Protein AF-A0A858PYX4-F1 (afdb_monomer_lite)

Foldseek 3Di:
DDDDDDDDDDDDDDDDDDDDDDDDDDDDDDDDDDDDDPPPPPPPPPPVVVVVVVVVCCCVVVVVCLVCLLVVLLLVLLVLLLVLLVLLVCVLVPVDDPVVLLVSLLVSLVVLLVSLVSLLVSLVVQLVVLVVCVVVVVDDPVLSVLSNLLSVLSNVLSVLSNLLSVLLNCLSVVPPPDDDPVSLVSNLVSLQSSLVSVLVSLVSVLVSLVVLVVVLVVQLVVQVVCVVVVNDPPVVSVVSVVVSVVPVCPPVLSCLVSVLSVLSSVLSVLSSVLSNVVSVVCSSNCNCSSVDPPSVSSVVSNVSSVVSVVSVVVSVVVVVVVVVPPDPPDDDDDDDDDDDDDDDDDDDDDDDDDDDDDPDDDDDDDDDDDDD

Organism: NCBI:txid949

Radius of gyration: 32.34 Å; chains: 1; bounding box: 91×88×88 Å

Secondary structure (DSSP, 8-state):
---------------------------PPPP----------------HHHHHHHHHHHHHHHHHHHTTHHHHHHHHHHHHHHHHHHHHHHHHHS---HHHHHHHHHHHHHHHHHHHHHHHHHHHHHHHHHHHHHHTT-S-HHHHHHHHHHHHHHHHHHHHHHHHHHHHHHHHHTTTSPPPHHHHHHHHHHHHHHHHHHHHHHHHHHHHHHHHHHHHHHHHHHHHHHHHTTSS-HHHHHHHHHHHTSS---HHHHHHHHHHHHHHHHHHHHHHHHHHHHHHHHTT-GGGGGG---HHHHHHHHHHHHHHHHHHHHHHHHHHHHHTTS----------------------------------------------

Sequence (372 aa):
MTQFIISLTNEDRAMPRTSDCDEGRKLTVNAAEDKSEEVRTEHVTIDPMFLKKAKEKEESGCAGWRENVFLYTSYAIVIVEMAAALFTLSVIHFKISQSTIHKATLAYYALYCVLVSILIVDSFTQLKDYAKERAKNEISVKEHKIKKIKEISTIVSGFLWIALSVSSIVMEIGGGATPPFSLLMSSLLLSIAAPALGAFSAVTRAYEVVYSSRQGIKRITEAEDKVRNGLLSEEELETIKSNNNKKPRTGRVLYLRSSLFLVIAAFEFAHCMCHFVEAYYLLGKTHHLFYITDQVLLGTQAALALLFLVLQFLEKYFEKENVTVTPEISPAETPELQSTAETGGRCDSLACPQLEEVIKAAPLIAGQRIVA

Structure (mmCIF, N/CA/C/O backbone):
data_AF-A0A858PYX4-F1
#
_entry.id   AF-A0A858PYX4-F1
#
loop_
_atom_site.group_PDB
_atom_site.id
_atom_site.type_symbol
_atom_site.label_atom_id
_atom_site.label_alt_id
_atom_site.label_comp_id
_atom_site.label_asym_id
_atom_site.label_entity_id
_atom_site.label_seq_id
_atom_site.pdbx_PDB_ins_code
_atom_site.Cartn_x
_atom_site.Cartn_y
_atom_site.Cartn_z
_atom_site.occupancy
_atom_site.B_iso_or_equiv
_atom_site.auth_seq_id
_atom_site.auth_comp_id
_atom_site.auth_asym_id
_atom_site.auth_atom_id
_atom_site.pdbx_PDB_model_num
ATOM 1 N N . MET A 1 1 ? -7.016 33.656 -38.867 1.00 29.17 1 MET A N 1
ATOM 2 C CA . MET A 1 1 ? -8.091 32.741 -38.436 1.00 29.17 1 MET A CA 1
ATOM 3 C C . MET A 1 1 ? -7.890 32.471 -36.954 1.00 29.17 1 MET A C 1
ATOM 5 O O . MET A 1 1 ? -6.920 31.829 -36.595 1.00 29.17 1 MET A O 1
ATOM 9 N N . THR A 1 2 ? -8.734 33.125 -36.154 1.00 26.55 2 THR A N 1
ATOM 10 C CA . THR A 1 2 ? -9.170 32.851 -34.770 1.00 26.55 2 THR A CA 1
ATOM 11 C C . THR A 1 2 ? -8.183 32.258 -33.750 1.00 26.55 2 THR A C 1
ATOM 13 O O . THR A 1 2 ? -7.902 31.070 -33.813 1.00 26.55 2 THR A O 1
ATOM 16 N N . GLN A 1 3 ? -7.794 33.061 -32.743 1.00 24.16 3 GLN A N 1
ATOM 17 C CA . GLN A 1 3 ? -7.904 32.777 -31.288 1.00 24.16 3 GLN A CA 1
ATOM 18 C C . GLN A 1 3 ? -7.230 33.912 -30.484 1.00 24.16 3 GLN A C 1
ATOM 20 O O . GLN A 1 3 ? -6.048 34.183 -30.641 1.00 24.16 3 GLN A O 1
ATOM 25 N N . PHE A 1 4 ? -8.036 34.811 -29.912 1.00 23.38 4 PHE A N 1
ATOM 26 C CA . PHE A 1 4 ? -8.419 34.895 -28.489 1.00 23.38 4 PHE A CA 1
ATOM 27 C C . PHE A 1 4 ? -7.274 35.280 -27.537 1.00 23.38 4 PHE A C 1
ATOM 29 O O . PHE A 1 4 ? -6.506 34.454 -27.060 1.00 23.38 4 PHE A O 1
ATOM 36 N N . ILE A 1 5 ? -7.238 36.585 -27.255 1.00 25.17 5 ILE A N 1
ATOM 37 C CA . ILE A 1 5 ? -6.523 37.243 -26.161 1.00 25.17 5 ILE A CA 1
ATOM 38 C C . ILE A 1 5 ? -7.369 37.066 -24.895 1.00 25.17 5 ILE A C 1
ATOM 40 O O . ILE A 1 5 ? -8.544 37.433 -24.903 1.00 25.17 5 ILE A O 1
ATOM 44 N N . ILE A 1 6 ? -6.786 36.553 -23.809 1.00 26.66 6 ILE A N 1
ATOM 45 C CA . ILE A 1 6 ? -7.370 36.657 -22.465 1.00 26.66 6 ILE A CA 1
ATOM 46 C C . ILE A 1 6 ? -6.385 37.414 -21.579 1.00 26.66 6 ILE A C 1
ATOM 48 O O . ILE A 1 6 ? -5.254 36.990 -21.354 1.00 26.66 6 ILE A O 1
ATOM 52 N N . SER A 1 7 ? -6.860 38.575 -21.137 1.00 24.30 7 SER A N 1
ATOM 53 C CA . SER A 1 7 ? -6.238 39.488 -20.190 1.00 24.30 7 SER A CA 1
ATOM 54 C C . SER A 1 7 ? -6.408 38.942 -18.770 1.00 24.30 7 SER A C 1
ATOM 56 O O . SER A 1 7 ? -7.508 38.534 -18.400 1.00 24.30 7 SER A O 1
ATOM 58 N N . LEU A 1 8 ? -5.337 38.935 -17.976 1.00 25.36 8 LEU A N 1
ATOM 59 C CA . LEU A 1 8 ? -5.385 38.649 -16.542 1.00 25.36 8 LEU A CA 1
ATOM 60 C C . LEU A 1 8 ? -5.499 39.978 -15.792 1.00 25.36 8 LEU A C 1
ATOM 62 O O . LEU A 1 8 ? -4.535 40.738 -15.729 1.00 25.36 8 LEU A O 1
ATOM 66 N N . THR A 1 9 ? -6.667 40.252 -15.213 1.00 28.45 9 THR A N 1
ATOM 67 C CA . THR A 1 9 ? -6.830 41.299 -14.199 1.00 28.45 9 THR A CA 1
ATOM 68 C C . THR A 1 9 ? -6.916 40.668 -12.820 1.00 28.45 9 THR A C 1
ATOM 70 O O . THR A 1 9 ? -7.728 39.782 -12.564 1.00 28.45 9 THR A O 1
ATOM 73 N N . ASN A 1 10 ? -6.030 41.154 -11.962 1.00 29.12 10 ASN A N 1
ATOM 74 C CA . ASN A 1 10 ? -5.907 40.874 -10.545 1.00 29.12 10 ASN A CA 1
ATOM 75 C C . ASN A 1 10 ? -6.881 41.799 -9.798 1.00 29.12 10 ASN A C 1
ATOM 77 O O . ASN A 1 10 ? -6.744 43.013 -9.931 1.00 29.12 10 ASN A O 1
ATOM 81 N N . GLU A 1 11 ? -7.821 41.269 -9.017 1.00 29.69 11 GLU A N 1
ATOM 82 C CA . GLU A 1 11 ? -8.490 42.041 -7.964 1.00 29.69 11 GLU A CA 1
ATOM 83 C C . GLU A 1 11 ? -8.734 41.160 -6.735 1.00 29.69 11 GLU A C 1
ATOM 85 O O . GLU A 1 11 ? -9.571 40.258 -6.718 1.00 29.69 11 GLU A O 1
ATOM 90 N N . ASP A 1 12 ? -7.966 41.468 -5.693 1.00 29.75 12 ASP A N 1
ATOM 91 C CA . ASP A 1 12 ? -8.292 41.213 -4.299 1.00 29.75 12 ASP A CA 1
ATOM 92 C C . ASP A 1 12 ? -9.647 41.838 -3.939 1.00 29.75 12 ASP A C 1
ATOM 94 O O . ASP A 1 12 ? -9.868 43.013 -4.238 1.00 29.75 12 ASP A O 1
ATOM 98 N N . ARG A 1 13 ? -10.486 41.120 -3.175 1.00 31.17 13 ARG A N 1
ATOM 99 C CA . ARG A 1 13 ? -11.138 41.652 -1.957 1.00 31.17 13 ARG A CA 1
ATOM 100 C C . ARG A 1 13 ? -12.041 40.639 -1.242 1.00 31.17 13 ARG A C 1
ATOM 102 O O . ARG A 1 13 ? -12.989 40.112 -1.802 1.00 31.17 13 ARG A O 1
ATOM 109 N N . ALA A 1 14 ? -11.754 40.534 0.056 1.00 29.39 14 ALA A N 1
ATOM 110 C CA . ALA A 1 14 ? -12.675 40.573 1.196 1.00 29.39 14 ALA A CA 1
ATOM 111 C C . ALA A 1 14 ? -13.784 39.507 1.354 1.00 29.39 14 ALA A C 1
ATOM 113 O O . ALA A 1 14 ? -14.730 39.405 0.580 1.00 29.39 14 ALA A O 1
ATOM 114 N N . MET A 1 15 ? -13.717 38.824 2.506 1.00 33.53 15 MET A N 1
ATOM 115 C CA . MET A 1 15 ? -14.849 38.158 3.164 1.00 33.53 15 MET A CA 1
ATOM 116 C C . MET A 1 15 ? -16.028 39.116 3.400 1.00 33.53 15 MET A C 1
ATOM 118 O O . MET A 1 15 ? -15.823 40.315 3.609 1.00 33.53 15 MET A O 1
ATOM 122 N N . PRO A 1 16 ? -17.217 38.540 3.639 1.00 35.59 16 PRO A N 1
ATOM 123 C CA . PRO A 1 16 ? -17.869 38.816 4.917 1.00 35.59 16 PRO A CA 1
ATOM 124 C C . PRO A 1 16 ? -18.365 37.562 5.658 1.00 35.59 16 PRO A C 1
ATOM 126 O O . PRO A 1 16 ? -18.767 36.561 5.071 1.00 35.59 16 PRO A O 1
ATOM 129 N N . ARG A 1 17 ? -18.336 37.670 6.992 1.00 33.16 17 ARG A N 1
ATOM 130 C CA . ARG A 1 17 ? -19.129 36.883 7.948 1.00 33.16 17 ARG A CA 1
ATOM 131 C C . ARG A 1 17 ? -20.595 37.321 7.928 1.00 33.16 17 ARG A C 1
ATOM 133 O O . ARG A 1 17 ? -20.839 38.502 7.712 1.00 33.16 17 ARG A O 1
ATOM 140 N N . THR A 1 18 ? -21.441 36.383 8.370 1.00 31.22 18 THR A N 1
ATOM 141 C CA . THR A 1 18 ? -22.797 36.428 8.985 1.00 31.22 18 THR A CA 1
ATOM 142 C C . THR A 1 18 ? -23.655 35.378 8.258 1.00 31.22 18 THR A C 1
ATOM 144 O O . THR A 1 18 ? -23.364 35.051 7.117 1.00 31.22 18 THR A O 1
ATOM 147 N N . SER A 1 19 ? -24.668 34.716 8.803 1.00 31.78 19 SER A N 1
ATOM 148 C CA . SER A 1 19 ? -25.446 34.776 10.042 1.00 31.78 19 SER A CA 1
ATOM 149 C C . SER A 1 19 ? -26.341 33.523 10.020 1.00 31.78 19 SER A C 1
ATOM 151 O O . SER A 1 19 ? -26.565 32.955 8.951 1.00 31.78 19 SER A O 1
ATOM 153 N N . ASP A 1 20 ? -26.849 33.133 11.184 1.00 33.06 20 ASP A N 1
ATOM 154 C CA . ASP A 1 20 ? -27.928 32.167 11.415 1.00 33.06 20 ASP A CA 1
ATOM 155 C C . ASP A 1 20 ? -29.067 32.182 10.384 1.00 33.06 20 ASP A C 1
ATOM 157 O O . ASP A 1 20 ? -29.424 33.247 9.881 1.00 33.06 20 ASP A O 1
ATOM 161 N N . CYS A 1 21 ? -29.688 31.012 10.180 1.00 33.53 21 CYS A N 1
ATOM 162 C CA . CYS A 1 21 ? -31.148 30.858 10.154 1.00 33.53 21 CYS A CA 1
ATOM 163 C C . CYS A 1 21 ? -31.539 29.378 10.308 1.00 33.53 21 CYS A C 1
ATOM 165 O O . CYS A 1 21 ? -31.347 28.552 9.414 1.00 33.53 21 CYS A O 1
ATOM 167 N N . ASP A 1 22 ? -32.087 29.098 11.486 1.00 36.97 22 ASP A N 1
ATOM 168 C CA . ASP A 1 22 ? -32.998 28.007 11.815 1.00 36.97 22 ASP A CA 1
ATOM 169 C C . ASP A 1 22 ? -34.379 28.235 11.145 1.00 36.97 22 ASP A C 1
ATOM 171 O O . ASP A 1 22 ? -34.627 29.277 10.540 1.00 36.97 22 ASP A O 1
ATOM 175 N N . GLU A 1 23 ? -35.269 27.267 11.345 1.00 36.31 23 GLU A N 1
ATOM 176 C CA . GLU A 1 23 ? -36.728 27.254 11.165 1.00 36.31 23 GLU A CA 1
ATOM 177 C C . GLU A 1 23 ? -37.321 26.428 10.016 1.00 36.31 23 GLU A C 1
ATOM 179 O O . GLU A 1 23 ? -37.249 26.711 8.816 1.00 36.31 23 GLU A O 1
ATOM 184 N N . GLY A 1 24 ? -38.012 25.380 10.474 1.00 36.34 24 GLY A N 1
ATOM 185 C CA . GLY A 1 24 ? -38.827 24.473 9.699 1.00 36.34 24 GLY A CA 1
ATOM 186 C C . GLY A 1 24 ? -40.035 25.138 9.052 1.00 36.34 24 GLY A C 1
ATOM 187 O O . GLY A 1 24 ? -40.687 26.033 9.587 1.00 36.34 24 GLY A O 1
ATOM 188 N N . ARG A 1 25 ? -40.385 24.610 7.883 1.00 31.69 25 ARG A N 1
ATOM 189 C CA . ARG A 1 25 ? -41.577 25.007 7.148 1.00 31.69 25 ARG A CA 1
ATOM 190 C C . ARG A 1 25 ? -42.667 23.955 7.351 1.00 31.69 25 ARG A C 1
ATOM 192 O O . ARG A 1 25 ? -42.643 22.891 6.739 1.00 31.69 25 ARG A O 1
ATOM 199 N N . LYS A 1 26 ? -43.629 24.284 8.219 1.00 35.09 26 LYS A N 1
ATOM 200 C CA . LYS A 1 26 ? -44.982 23.709 8.227 1.00 35.09 26 LYS A CA 1
ATOM 201 C C . LYS A 1 26 ? -45.634 23.986 6.868 1.00 35.09 26 LYS A C 1
ATOM 203 O O . LYS A 1 26 ? -45.751 25.141 6.469 1.00 35.09 26 LYS A O 1
ATOM 208 N N . LEU A 1 27 ? -46.072 22.938 6.179 1.00 34.50 27 LEU A N 1
ATOM 209 C CA . LEU A 1 27 ? -46.961 23.036 5.023 1.00 34.50 27 LEU A CA 1
ATOM 210 C C . LEU A 1 27 ? -48.408 23.113 5.523 1.00 34.50 27 LEU A C 1
ATOM 212 O O . LEU A 1 27 ? -48.960 22.127 6.005 1.00 34.50 27 LEU A O 1
ATOM 216 N N . THR A 1 28 ? -49.011 24.295 5.427 1.00 32.91 28 THR A N 1
ATOM 217 C CA . THR A 1 28 ? -50.464 24.486 5.502 1.00 32.91 28 THR A CA 1
ATOM 218 C C . THR A 1 28 ? -51.066 24.247 4.120 1.00 32.91 28 THR A C 1
ATOM 220 O O . THR A 1 28 ? -50.736 24.952 3.166 1.00 32.91 28 THR A O 1
ATOM 223 N N . VAL A 1 29 ? -51.935 23.243 4.024 1.00 34.97 29 VAL A N 1
ATOM 224 C CA . VAL A 1 29 ? -52.756 22.939 2.847 1.00 34.97 29 VAL A CA 1
ATOM 225 C C . VAL A 1 29 ? -53.959 23.880 2.858 1.00 34.97 29 VAL A C 1
ATOM 227 O O . VAL A 1 29 ? -54.753 23.837 3.794 1.00 34.97 29 VAL A O 1
ATOM 230 N N . ASN A 1 30 ? -54.092 24.719 1.831 1.00 41.06 30 ASN A N 1
ATOM 231 C CA . ASN A 1 30 ? -55.330 25.447 1.563 1.00 41.06 30 ASN A CA 1
ATOM 232 C C . ASN A 1 30 ? -56.164 24.654 0.558 1.00 41.06 30 ASN A C 1
ATOM 234 O O . ASN A 1 30 ? -55.675 24.273 -0.505 1.00 41.06 30 ASN A O 1
ATOM 238 N N . ALA A 1 31 ? -57.418 24.417 0.933 1.00 42.41 31 ALA A N 1
ATOM 239 C CA . ALA A 1 31 ? -58.442 23.803 0.111 1.00 42.41 31 ALA A CA 1
ATOM 240 C C . ALA A 1 31 ? -58.875 24.754 -1.015 1.00 42.41 31 ALA A C 1
ATOM 242 O O . ALA A 1 31 ? -59.179 25.921 -0.768 1.00 42.41 31 ALA A O 1
ATOM 243 N N . ALA A 1 32 ? -58.938 24.227 -2.233 1.00 43.16 32 ALA A N 1
ATOM 244 C CA . ALA A 1 32 ? -59.739 24.767 -3.320 1.00 43.16 32 ALA A CA 1
ATOM 245 C C . ALA A 1 32 ? -60.548 23.603 -3.898 1.00 43.16 32 ALA A C 1
ATOM 247 O O . ALA A 1 32 ? -59.994 22.548 -4.210 1.00 43.16 32 ALA A O 1
ATOM 248 N N . GLU A 1 33 ? -61.863 23.788 -3.936 1.00 44.72 33 GLU A N 1
ATOM 249 C CA . GLU A 1 33 ? -62.840 22.828 -4.431 1.00 44.72 33 GLU A CA 1
ATOM 250 C C . GLU A 1 33 ? -62.811 22.689 -5.959 1.00 44.72 33 GLU A C 1
ATOM 252 O O . GLU A 1 33 ? -62.501 23.628 -6.692 1.00 44.72 33 GLU A O 1
ATOM 257 N N . ASP A 1 34 ? -63.286 21.513 -6.371 1.00 40.28 34 ASP A N 1
ATOM 258 C CA . ASP A 1 34 ? -64.013 21.226 -7.608 1.00 40.28 34 ASP A CA 1
ATOM 259 C C . ASP A 1 34 ? -63.194 20.907 -8.873 1.00 40.28 34 ASP A C 1
ATOM 261 O O . ASP A 1 34 ? -62.839 21.769 -9.678 1.00 40.28 34 ASP A O 1
ATOM 265 N N . LYS A 1 35 ? -62.979 19.605 -9.110 1.00 40.62 35 LYS A N 1
ATOM 266 C CA . LYS A 1 35 ? -63.758 18.861 -10.118 1.00 40.62 35 LYS A CA 1
ATOM 267 C C . LYS A 1 35 ? -63.447 17.366 -10.092 1.00 40.62 35 LYS A C 1
ATOM 269 O O . LYS A 1 35 ? -62.312 16.932 -9.941 1.00 40.62 35 LYS A O 1
ATOM 274 N N . SER A 1 36 ? -64.525 16.615 -10.248 1.00 51.09 36 SER A N 1
ATOM 275 C CA . SER A 1 36 ? -64.653 15.169 -10.386 1.00 51.09 36 SER A CA 1
ATOM 276 C C . SER A 1 36 ? -63.572 14.484 -11.232 1.00 51.09 36 SER A C 1
ATOM 278 O O . SER A 1 36 ? -63.585 14.585 -12.457 1.00 51.09 36 SER A O 1
ATOM 280 N N . GLU A 1 37 ? -62.746 13.674 -10.578 1.00 43.31 37 GLU A N 1
ATOM 281 C CA . GLU A 1 37 ? -62.201 12.444 -11.146 1.00 43.31 37 GLU A CA 1
ATOM 282 C C . GLU A 1 37 ? -61.929 11.491 -9.974 1.00 43.31 37 GLU A C 1
ATOM 284 O O . GLU A 1 37 ? -61.112 11.774 -9.097 1.00 43.31 37 GLU A O 1
ATOM 289 N N . GLU A 1 38 ? -62.693 10.400 -9.894 1.00 46.72 38 GLU A N 1
ATOM 290 C CA . GLU A 1 38 ? -62.549 9.354 -8.879 1.00 46.72 38 GLU A CA 1
ATOM 291 C C . GLU A 1 38 ? -61.267 8.558 -9.167 1.00 46.72 38 GLU A C 1
ATOM 293 O O . GLU A 1 38 ? -61.280 7.424 -9.641 1.00 46.72 38 GLU A O 1
ATOM 298 N N . VAL A 1 39 ? -60.116 9.184 -8.918 1.00 42.00 39 VAL A N 1
ATOM 299 C CA . VAL A 1 39 ? -58.832 8.495 -8.875 1.00 42.00 39 VAL A CA 1
ATOM 300 C C . VAL A 1 39 ? -58.792 7.779 -7.539 1.00 42.00 39 VAL A C 1
ATOM 302 O O . VAL A 1 39 ? -58.505 8.365 -6.496 1.00 42.00 39 VAL A O 1
ATOM 305 N N . ARG A 1 40 ? -59.122 6.490 -7.586 1.00 40.03 40 ARG A N 1
ATOM 306 C CA . ARG A 1 40 ? -58.914 5.530 -6.508 1.00 40.03 40 ARG A CA 1
ATOM 307 C C . ARG A 1 40 ? -57.421 5.506 -6.175 1.00 40.03 40 ARG A C 1
ATOM 309 O O . ARG A 1 40 ? -56.655 4.733 -6.742 1.00 40.03 40 ARG A O 1
ATOM 316 N N . THR A 1 41 ? -56.991 6.390 -5.285 1.00 35.94 41 THR A N 1
ATOM 317 C CA . THR A 1 41 ? -55.676 6.327 -4.660 1.00 35.94 41 THR A CA 1
ATOM 318 C C . THR A 1 41 ? -55.695 5.133 -3.718 1.00 35.94 41 THR A C 1
ATOM 320 O O . THR A 1 41 ? -56.059 5.228 -2.548 1.00 35.94 41 THR A O 1
ATOM 323 N N . GLU A 1 42 ? -55.341 3.961 -4.249 1.00 41.47 42 GLU A N 1
ATOM 324 C CA . GLU A 1 42 ? -54.904 2.852 -3.414 1.00 41.47 42 GLU A CA 1
ATOM 325 C C . GLU A 1 42 ? -53.723 3.356 -2.586 1.00 41.47 42 GLU A C 1
ATOM 327 O O . GLU A 1 42 ? -52.613 3.558 -3.080 1.00 41.47 42 GLU A O 1
ATOM 332 N N . HIS A 1 43 ? -53.996 3.613 -1.309 1.00 35.94 43 HIS A N 1
ATOM 333 C CA . HIS A 1 43 ? -52.986 3.847 -0.298 1.00 35.94 43 HIS A CA 1
ATOM 334 C C . HIS A 1 43 ? -52.195 2.541 -0.161 1.00 35.94 43 HIS A C 1
ATOM 336 O O . HIS A 1 43 ? -52.516 1.675 0.655 1.00 35.94 43 HIS A O 1
ATOM 342 N N . VAL A 1 44 ? -51.174 2.373 -1.007 1.00 42.97 44 VAL A N 1
ATOM 343 C CA . VAL A 1 44 ? -50.178 1.315 -0.855 1.00 42.97 44 VAL A CA 1
ATOM 344 C C . VAL A 1 44 ? -49.474 1.611 0.458 1.00 42.97 44 VAL A C 1
ATOM 346 O O . VAL A 1 44 ? -48.583 2.454 0.554 1.00 42.97 44 VAL A O 1
ATOM 349 N N . THR A 1 45 ? -49.957 0.960 1.508 1.00 42.06 45 THR A N 1
ATOM 350 C CA . THR A 1 45 ? -49.358 1.012 2.830 1.00 42.06 45 THR A CA 1
ATOM 351 C C . THR A 1 45 ? -48.082 0.195 2.713 1.00 42.06 45 THR A C 1
ATOM 353 O O . THR A 1 45 ? -48.107 -1.028 2.818 1.00 42.06 45 THR A O 1
ATOM 356 N N . ILE A 1 46 ? -46.979 0.863 2.363 1.00 53.56 46 ILE A N 1
ATOM 357 C CA . ILE A 1 46 ? -45.661 0.234 2.336 1.00 53.56 46 ILE A CA 1
ATOM 358 C C . ILE A 1 46 ? -45.378 -0.185 3.771 1.00 53.56 46 ILE A C 1
ATOM 360 O O . ILE A 1 46 ? -45.181 0.658 4.647 1.00 53.56 46 ILE A O 1
ATOM 364 N N . ASP A 1 47 ? -45.419 -1.492 4.000 1.00 57.00 47 ASP A N 1
ATOM 365 C CA . ASP A 1 47 ? -45.180 -2.086 5.301 1.00 57.00 47 ASP A CA 1
ATOM 366 C C . ASP A 1 47 ? -43.831 -1.568 5.846 1.00 57.00 47 ASP A C 1
ATOM 368 O O . ASP A 1 47 ? -42.789 -1.735 5.191 1.00 57.00 47 ASP A O 1
ATOM 372 N N . PRO A 1 48 ? -43.811 -0.909 7.021 1.00 57.62 48 PRO A N 1
ATOM 373 C CA . PRO A 1 48 ? -42.586 -0.380 7.615 1.00 57.62 48 PRO A CA 1
ATOM 374 C C . PRO A 1 48 ? -41.527 -1.471 7.826 1.00 57.62 48 PRO A C 1
ATOM 376 O O . PRO A 1 48 ? -40.335 -1.162 7.887 1.00 57.62 48 PRO A O 1
ATOM 379 N N . MET A 1 49 ? -41.927 -2.747 7.871 1.00 50.09 49 MET A N 1
ATOM 380 C CA . MET A 1 49 ? -41.018 -3.884 7.932 1.00 50.09 49 MET A CA 1
ATOM 381 C C . MET A 1 49 ? -40.214 -4.064 6.634 1.00 50.09 49 MET A C 1
ATOM 383 O O . MET A 1 49 ? -39.029 -4.379 6.709 1.00 50.09 49 MET A O 1
ATOM 387 N N . PHE A 1 50 ? -40.785 -3.784 5.455 1.00 54.31 50 PHE A N 1
ATOM 388 C CA . PHE A 1 50 ? -40.068 -3.822 4.169 1.00 54.31 50 PHE A CA 1
ATOM 389 C C . PHE A 1 50 ? -39.090 -2.657 4.013 1.00 54.31 50 PHE A C 1
ATOM 391 O O . PHE A 1 50 ? -37.969 -2.864 3.551 1.00 54.31 50 PHE A O 1
ATOM 398 N N . LEU A 1 51 ? -39.467 -1.454 4.458 1.00 54.25 51 LEU A N 1
ATOM 399 C CA . LEU A 1 51 ? -38.562 -0.299 4.506 1.00 54.25 51 LEU A CA 1
ATOM 400 C C . LEU A 1 51 ? -37.399 -0.536 5.473 1.00 54.25 51 LEU A C 1
ATOM 402 O O . LEU A 1 51 ? -36.261 -0.211 5.146 1.00 54.25 51 LEU A O 1
ATOM 406 N N . LYS A 1 52 ? -37.658 -1.158 6.629 1.00 56.47 52 LYS A N 1
ATOM 407 C CA . LYS A 1 52 ? -36.620 -1.538 7.593 1.00 56.47 52 LYS A CA 1
ATOM 408 C C . LYS A 1 52 ? -35.689 -2.616 7.033 1.00 56.47 52 LYS A C 1
ATOM 410 O O . LYS A 1 52 ? -34.479 -2.457 7.121 1.00 56.47 52 LYS A O 1
ATOM 415 N N . LYS A 1 53 ? -36.229 -3.647 6.370 1.00 51.97 53 LYS A N 1
ATOM 416 C CA . LYS A 1 53 ? -35.437 -4.709 5.723 1.00 51.97 53 LYS A CA 1
ATOM 417 C C . LYS A 1 53 ? -34.618 -4.186 4.542 1.00 51.97 53 LYS A C 1
ATOM 419 O O . LYS A 1 53 ? -33.496 -4.633 4.345 1.00 51.97 53 LYS A O 1
ATOM 424 N N . ALA A 1 54 ? -35.153 -3.239 3.769 1.00 51.12 54 ALA A N 1
ATOM 425 C CA . ALA A 1 54 ? -34.421 -2.571 2.695 1.00 51.12 54 ALA A CA 1
ATOM 426 C C . ALA A 1 54 ? -33.279 -1.712 3.257 1.00 51.12 54 ALA A C 1
ATOM 428 O O . ALA A 1 54 ? -32.154 -1.850 2.789 1.00 51.12 54 ALA A O 1
ATOM 429 N N . LYS A 1 55 ? -33.528 -0.937 4.324 1.00 49.38 55 LYS A N 1
ATOM 430 C CA . LYS A 1 55 ? -32.491 -0.172 5.038 1.00 49.38 55 LYS A CA 1
ATOM 431 C C . LYS A 1 55 ? -31.410 -1.064 5.648 1.00 49.38 55 LYS A C 1
ATOM 433 O O . LYS A 1 55 ? -30.234 -0.791 5.467 1.00 49.38 55 LYS A O 1
ATOM 438 N N . GLU A 1 56 ?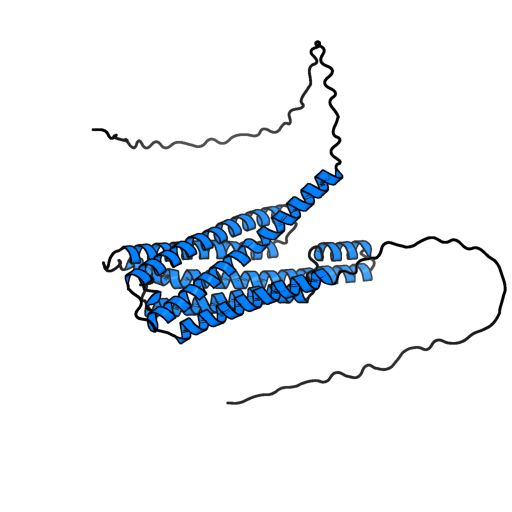 -31.785 -2.159 6.308 1.00 44.66 56 GLU A N 1
ATOM 439 C CA . GLU A 1 56 ? -30.841 -3.122 6.895 1.00 44.66 56 GLU A CA 1
ATOM 440 C C . GLU A 1 56 ? -30.023 -3.854 5.816 1.00 44.66 56 GLU A C 1
ATOM 442 O O . GLU A 1 56 ? -28.842 -4.142 6.014 1.00 44.66 56 GLU A O 1
ATOM 447 N N . LYS A 1 57 ? -30.610 -4.130 4.643 1.00 38.09 57 LYS A N 1
ATOM 448 C CA . LYS A 1 57 ? -29.918 -4.756 3.503 1.00 38.09 57 LYS A CA 1
ATOM 449 C C . LYS A 1 57 ? -28.990 -3.777 2.772 1.00 38.09 57 LYS A C 1
ATOM 451 O O . LYS A 1 57 ? -27.935 -4.180 2.289 1.00 38.09 57 LYS A O 1
ATOM 456 N N . GLU A 1 58 ? -29.349 -2.497 2.730 1.00 38.38 58 GLU A N 1
ATOM 457 C CA . GLU A 1 58 ? -28.532 -1.420 2.162 1.00 38.38 58 GLU A CA 1
ATOM 458 C C . GLU A 1 58 ? -27.374 -1.034 3.104 1.00 38.38 58 GLU A C 1
ATOM 460 O O . GLU A 1 58 ? -26.234 -0.882 2.659 1.00 38.38 58 GLU A O 1
ATOM 465 N N . GLU A 1 59 ? -27.615 -1.001 4.418 1.00 38.56 59 GLU A N 1
ATOM 466 C CA . GLU A 1 59 ? -26.585 -0.783 5.441 1.00 38.56 59 GLU A CA 1
ATOM 467 C C . GLU A 1 59 ? -25.621 -1.976 5.555 1.00 38.56 59 GLU A C 1
ATOM 469 O O . GLU A 1 59 ? -24.411 -1.767 5.622 1.00 38.56 59 GLU A O 1
ATOM 474 N N . SER A 1 60 ? -26.098 -3.226 5.494 1.00 37.81 60 SER A N 1
ATOM 475 C CA . SER A 1 60 ? -25.224 -4.415 5.553 1.00 37.81 60 SER A CA 1
ATOM 476 C C . SER A 1 60 ? -24.440 -4.665 4.258 1.00 37.81 60 SER A C 1
ATOM 478 O O . SER A 1 60 ? -23.267 -5.043 4.316 1.00 37.81 60 SER A O 1
ATOM 480 N N . GLY A 1 61 ? -25.039 -4.404 3.090 1.00 32.28 61 GLY A N 1
ATOM 481 C CA . GLY A 1 61 ? -24.381 -4.559 1.790 1.00 32.28 61 GLY A CA 1
ATOM 482 C C . GLY A 1 61 ? -23.308 -3.501 1.522 1.00 32.28 61 GLY A C 1
ATOM 483 O O . GLY A 1 61 ? -22.247 -3.823 0.995 1.00 32.28 61 GLY A O 1
ATOM 484 N N . CYS A 1 62 ? -23.541 -2.248 1.923 1.00 36.75 62 CYS A N 1
ATOM 485 C CA . CYS A 1 62 ? -22.620 -1.139 1.657 1.00 36.75 62 CYS A CA 1
ATOM 486 C C . CYS A 1 62 ? -21.528 -0.994 2.742 1.00 36.75 62 CYS A C 1
ATOM 488 O O . CYS A 1 62 ? -20.394 -0.611 2.435 1.00 36.75 62 CYS A O 1
ATOM 490 N N . ALA A 1 63 ? -21.814 -1.364 4.000 1.00 39.31 63 ALA A N 1
ATOM 491 C CA . ALA A 1 63 ? -20.818 -1.345 5.079 1.00 39.31 63 ALA A CA 1
ATOM 492 C C . ALA A 1 63 ? -19.740 -2.432 4.917 1.00 39.31 63 ALA A C 1
ATOM 494 O O . ALA A 1 63 ? -18.566 -2.178 5.192 1.00 39.31 63 ALA A O 1
ATOM 495 N N . GLY A 1 64 ? -20.110 -3.616 4.410 1.00 46.16 64 GLY A N 1
ATOM 496 C CA . GLY A 1 64 ? -19.172 -4.726 4.211 1.00 46.16 64 GLY A CA 1
ATOM 497 C C . GLY A 1 64 ? -18.087 -4.449 3.162 1.00 46.16 64 GLY A C 1
ATOM 498 O O . GLY A 1 64 ? -16.955 -4.905 3.312 1.00 46.16 64 GLY A O 1
ATOM 499 N N . TRP A 1 65 ? -18.395 -3.668 2.122 1.00 51.84 65 TRP A N 1
ATOM 500 C CA . TRP A 1 65 ? -17.407 -3.282 1.108 1.00 51.84 65 TRP A CA 1
ATOM 501 C C . TRP A 1 65 ? -16.455 -2.209 1.626 1.00 51.84 65 TRP A C 1
ATOM 503 O O . TRP A 1 65 ? -15.247 -2.332 1.435 1.00 51.84 65 TRP A O 1
ATOM 513 N N . ARG A 1 66 ? -16.981 -1.201 2.336 1.00 57.00 66 ARG A N 1
ATOM 514 C CA . ARG A 1 66 ? -16.192 -0.071 2.849 1.00 57.00 66 ARG A CA 1
ATOM 515 C C . ARG A 1 66 ? -15.097 -0.517 3.822 1.00 57.00 66 ARG A C 1
ATOM 517 O O . ARG A 1 66 ? -13.979 -0.033 3.742 1.00 57.00 66 ARG A O 1
ATOM 524 N N . GLU A 1 67 ? -15.375 -1.503 4.677 1.00 59.91 67 GLU A N 1
ATOM 525 C CA . GLU A 1 67 ? -14.374 -2.048 5.611 1.00 59.91 67 GLU A CA 1
ATOM 526 C C . GLU A 1 67 ? -13.266 -2.884 4.947 1.00 59.91 67 GLU A C 1
ATOM 528 O O . GLU A 1 67 ? -12.272 -3.219 5.602 1.00 59.91 67 GLU A O 1
ATOM 533 N N . ASN A 1 68 ? -13.427 -3.233 3.668 1.00 74.94 68 ASN A N 1
ATOM 534 C CA . ASN A 1 68 ? -12.514 -4.107 2.938 1.00 74.94 68 ASN A CA 1
ATOM 535 C C . ASN A 1 68 ? -11.864 -3.430 1.717 1.00 74.94 68 ASN A C 1
ATOM 537 O O . ASN A 1 68 ? -11.011 -4.056 1.091 1.00 74.94 68 ASN A O 1
ATOM 541 N N . VAL A 1 69 ? -12.186 -2.164 1.401 1.00 87.25 69 VAL A N 1
ATOM 542 C CA . VAL A 1 69 ? -11.563 -1.419 0.283 1.00 87.25 69 VAL A CA 1
ATOM 543 C C . VAL A 1 69 ? -10.047 -1.392 0.426 1.00 87.25 69 VAL A C 1
ATOM 545 O O . VAL A 1 69 ? -9.347 -1.765 -0.516 1.00 87.25 69 VAL A O 1
ATOM 548 N N . PHE A 1 70 ? -9.542 -1.026 1.609 1.00 85.19 70 PHE A N 1
ATOM 549 C CA . PHE A 1 70 ? -8.111 -1.066 1.903 1.00 85.19 70 PHE A CA 1
ATOM 550 C C . PHE A 1 70 ? -7.517 -2.444 1.589 1.00 85.19 70 PHE A C 1
ATOM 552 O O . PHE A 1 70 ? -6.536 -2.546 0.863 1.00 85.19 70 PHE A O 1
ATOM 559 N N . LEU A 1 71 ? -8.152 -3.513 2.076 1.00 82.44 71 LEU A N 1
ATOM 560 C CA . LEU A 1 71 ? -7.639 -4.871 1.927 1.00 82.44 71 LEU A CA 1
ATOM 561 C C . LEU A 1 71 ? -7.600 -5.325 0.463 1.00 82.44 71 LEU A C 1
ATOM 563 O O . LEU A 1 71 ? -6.585 -5.853 0.014 1.00 82.44 71 LEU A O 1
ATOM 567 N N . TYR A 1 72 ? -8.681 -5.102 -0.288 1.00 86.50 72 TYR A N 1
ATOM 568 C CA . TYR A 1 72 ? -8.748 -5.460 -1.705 1.00 86.50 72 TYR A CA 1
ATOM 569 C C . TYR A 1 72 ? -7.793 -4.629 -2.557 1.00 86.50 72 TYR A C 1
ATOM 571 O O . TYR A 1 72 ? -7.199 -5.150 -3.499 1.00 86.50 72 TYR A O 1
ATOM 579 N N . THR A 1 73 ? -7.606 -3.357 -2.213 1.00 90.69 73 THR A N 1
ATOM 580 C CA . THR A 1 73 ? -6.680 -2.486 -2.938 1.00 90.69 73 THR A CA 1
ATOM 581 C C . THR A 1 73 ? -5.231 -2.863 -2.637 1.00 90.69 73 THR A C 1
ATOM 583 O O . THR A 1 73 ? -4.452 -3.021 -3.571 1.00 90.69 73 THR A O 1
ATOM 586 N N . SER A 1 74 ? -4.877 -3.123 -1.372 1.00 86.44 74 SER A N 1
ATOM 587 C CA . SER A 1 74 ? -3.571 -3.693 -1.008 1.00 86.44 74 SER A CA 1
ATOM 588 C C . SER A 1 74 ? -3.328 -5.028 -1.712 1.00 86.44 74 SER A C 1
ATOM 590 O O . SER A 1 74 ? -2.236 -5.271 -2.208 1.00 86.44 74 SER A O 1
ATOM 592 N N . TYR A 1 75 ? -4.353 -5.873 -1.836 1.00 87.00 75 TYR A N 1
ATOM 593 C CA . TYR A 1 75 ? -4.258 -7.122 -2.588 1.00 87.00 75 TYR A CA 1
ATOM 594 C C . TYR A 1 75 ? -3.971 -6.908 -4.077 1.00 87.00 75 TYR A C 1
ATOM 596 O O . TYR A 1 75 ? -3.093 -7.566 -4.632 1.00 87.00 75 TYR A O 1
ATOM 604 N N . ALA A 1 76 ? -4.658 -5.959 -4.715 1.00 91.88 76 ALA A N 1
ATOM 605 C CA . ALA A 1 76 ? -4.377 -5.594 -6.097 1.00 91.88 76 ALA A CA 1
ATOM 606 C C . ALA A 1 76 ? -2.943 -5.063 -6.265 1.00 91.88 76 ALA A C 1
ATOM 608 O O . ALA A 1 76 ? -2.266 -5.465 -7.207 1.00 91.88 76 ALA A O 1
ATOM 609 N N . ILE A 1 77 ? -2.455 -4.236 -5.332 1.00 90.81 77 ILE A N 1
ATOM 610 C CA . ILE A 1 77 ? -1.067 -3.746 -5.333 1.00 90.81 77 ILE A CA 1
ATOM 611 C C . ILE A 1 77 ? -0.083 -4.918 -5.257 1.00 90.81 77 ILE A C 1
ATOM 613 O O . ILE A 1 77 ? 0.815 -5.001 -6.087 1.00 90.81 77 ILE A O 1
ATOM 617 N N . VAL A 1 78 ? -0.289 -5.878 -4.349 1.00 88.56 78 VAL A N 1
ATOM 618 C CA . VAL A 1 78 ? 0.585 -7.061 -4.233 1.00 88.56 78 VAL A CA 1
ATOM 619 C C . VAL A 1 78 ? 0.605 -7.890 -5.524 1.00 88.56 78 VAL A C 1
ATOM 621 O O . VAL A 1 78 ? 1.662 -8.378 -5.920 1.00 88.56 78 VAL A O 1
ATOM 624 N N . ILE A 1 79 ? -0.529 -8.031 -6.219 1.00 91.00 79 ILE A N 1
ATOM 625 C CA . ILE A 1 79 ? -0.568 -8.705 -7.529 1.00 91.00 79 ILE A CA 1
ATOM 626 C C . ILE A 1 79 ? 0.263 -7.946 -8.565 1.00 91.00 79 ILE A C 1
ATOM 628 O O . ILE A 1 79 ? 0.992 -8.573 -9.332 1.00 91.00 79 ILE A O 1
ATOM 632 N N . VAL A 1 80 ? 0.160 -6.616 -8.595 1.00 93.06 80 VAL A N 1
ATOM 633 C CA . VAL A 1 80 ? 0.935 -5.771 -9.514 1.00 93.06 80 VAL A CA 1
ATOM 634 C C . VAL A 1 80 ? 2.431 -5.889 -9.229 1.00 93.06 80 VAL A C 1
ATOM 636 O O . VAL A 1 80 ? 3.203 -6.093 -10.161 1.00 93.06 80 VAL A O 1
ATOM 639 N N . GLU A 1 81 ? 2.828 -5.858 -7.959 1.00 89.12 81 GLU A N 1
ATOM 640 C CA . GLU A 1 81 ? 4.214 -6.055 -7.514 1.00 89.12 81 GLU A CA 1
ATOM 641 C C . GLU A 1 81 ? 4.753 -7.442 -7.876 1.00 89.12 81 GLU A C 1
ATOM 643 O O . GLU A 1 81 ? 5.885 -7.586 -8.338 1.00 89.12 81 GLU A O 1
ATOM 648 N N . MET A 1 82 ? 3.934 -8.483 -7.711 1.00 89.94 82 MET A N 1
ATOM 649 C CA . MET A 1 82 ? 4.294 -9.843 -8.107 1.00 89.94 82 MET A CA 1
ATOM 650 C C . MET A 1 82 ? 4.472 -9.949 -9.623 1.00 89.94 82 MET A C 1
ATOM 652 O O . MET A 1 82 ? 5.452 -10.523 -10.095 1.00 89.94 82 MET A O 1
ATOM 656 N N . ALA A 1 83 ? 3.539 -9.389 -10.396 1.00 92.31 83 ALA A N 1
ATOM 657 C CA . ALA A 1 83 ? 3.611 -9.381 -11.852 1.00 92.31 83 ALA A CA 1
ATOM 658 C C . ALA A 1 83 ? 4.838 -8.602 -12.347 1.00 92.31 83 ALA A C 1
ATOM 660 O O . ALA A 1 83 ? 5.512 -9.062 -13.268 1.00 92.31 83 ALA A O 1
ATOM 661 N N . ALA A 1 84 ? 5.159 -7.473 -11.709 1.00 91.81 84 ALA A N 1
ATOM 662 C CA . ALA A 1 84 ? 6.357 -6.696 -11.994 1.00 91.81 84 ALA A CA 1
ATOM 663 C C . ALA A 1 84 ? 7.625 -7.517 -11.727 1.00 91.81 84 ALA A C 1
ATOM 665 O O . ALA A 1 84 ? 8.442 -7.657 -12.632 1.00 91.81 84 ALA A O 1
ATOM 666 N N . ALA A 1 85 ? 7.751 -8.151 -10.557 1.00 89.44 85 ALA A N 1
ATOM 667 C CA . ALA A 1 85 ? 8.910 -8.984 -10.227 1.00 89.44 85 ALA A CA 1
ATOM 668 C C . ALA A 1 85 ? 9.098 -10.159 -11.209 1.00 89.44 85 ALA A C 1
ATOM 670 O O . ALA A 1 85 ? 10.206 -10.409 -11.687 1.00 89.44 85 ALA A O 1
ATOM 671 N N . LEU A 1 86 ? 8.012 -10.856 -11.568 1.00 90.75 86 LEU A N 1
ATOM 672 C CA . LEU A 1 86 ? 8.041 -11.938 -12.561 1.00 90.75 86 LEU A CA 1
ATOM 673 C C . LEU A 1 86 ? 8.407 -11.430 -13.962 1.00 90.75 86 LEU A C 1
ATOM 675 O O . LEU A 1 86 ? 9.123 -12.111 -14.704 1.00 90.75 86 LEU A O 1
ATOM 679 N N . PHE A 1 87 ? 7.943 -10.235 -14.330 1.00 93.75 87 PHE A N 1
ATOM 680 C CA . PHE A 1 87 ? 8.327 -9.597 -15.581 1.00 93.75 87 PHE A CA 1
ATOM 681 C C . PHE A 1 87 ? 9.812 -9.213 -15.575 1.00 93.75 87 PHE A C 1
ATOM 683 O O . PHE A 1 87 ? 10.494 -9.512 -16.551 1.00 93.75 87 PHE A O 1
ATOM 690 N N . THR A 1 88 ? 10.352 -8.673 -14.475 1.00 91.12 88 THR A N 1
ATOM 691 C CA . THR A 1 88 ? 11.796 -8.414 -14.322 1.00 91.12 88 THR A CA 1
ATOM 692 C C . THR A 1 88 ? 12.611 -9.691 -14.505 1.00 91.12 88 THR A C 1
ATOM 694 O O . THR A 1 88 ? 13.539 -9.724 -15.309 1.00 91.12 88 THR A O 1
ATOM 697 N N . LEU A 1 89 ? 12.230 -10.785 -13.834 1.00 89.06 89 LEU A N 1
ATOM 698 C CA . LEU A 1 89 ? 12.886 -12.087 -14.006 1.00 89.06 89 LEU A CA 1
ATOM 699 C C . LEU A 1 89 ? 12.829 -12.560 -15.464 1.00 89.06 89 LEU A C 1
ATOM 701 O O . LEU A 1 89 ? 13.814 -13.067 -16.003 1.00 89.06 89 LEU A O 1
ATOM 705 N N . SER A 1 90 ? 11.696 -12.340 -16.132 1.00 91.81 90 SER A N 1
ATOM 706 C CA . SER A 1 90 ? 11.544 -12.657 -17.551 1.00 91.81 90 SER A CA 1
ATOM 707 C C . SER A 1 90 ? 12.462 -11.804 -18.431 1.00 91.81 90 SER A C 1
ATOM 709 O O . SER A 1 90 ? 13.049 -12.328 -19.368 1.00 91.81 90 SER A O 1
ATOM 711 N N . VAL A 1 91 ? 12.647 -10.518 -18.129 1.00 92.56 91 VAL A N 1
ATOM 712 C CA . VAL A 1 91 ? 13.587 -9.632 -18.839 1.00 92.56 91 VAL A CA 1
ATOM 713 C C . VAL A 1 91 ? 15.044 -10.078 -18.657 1.00 92.56 91 VAL A C 1
ATOM 715 O O . VAL A 1 91 ? 15.834 -9.958 -19.590 1.00 92.56 91 VAL A O 1
ATOM 718 N N . ILE A 1 92 ? 15.407 -10.625 -17.492 1.00 89.50 92 ILE A N 1
ATOM 719 C CA . ILE A 1 92 ? 16.760 -11.151 -17.239 1.00 89.50 92 ILE A CA 1
ATOM 720 C C . ILE A 1 92 ? 17.028 -12.411 -18.073 1.00 89.50 92 ILE A C 1
ATOM 722 O O . ILE A 1 92 ? 18.094 -12.551 -18.673 1.00 89.50 92 ILE A O 1
ATOM 726 N N . HIS A 1 93 ? 16.078 -13.349 -18.098 1.00 90.69 93 HIS A N 1
ATOM 727 C CA . HIS A 1 93 ? 16.276 -14.659 -18.729 1.00 90.69 93 HIS A CA 1
ATOM 728 C C . HIS A 1 93 ? 15.949 -14.683 -20.222 1.00 90.69 93 HIS A C 1
ATOM 730 O O . HIS A 1 93 ? 16.543 -15.452 -20.981 1.00 90.69 93 HIS A O 1
ATOM 736 N N . PHE A 1 94 ? 15.019 -13.840 -20.657 1.00 91.50 94 PHE A N 1
ATOM 737 C CA . PHE A 1 94 ? 14.583 -13.745 -22.039 1.00 91.50 94 PHE A CA 1
ATOM 738 C C . PHE A 1 94 ? 15.015 -12.400 -22.611 1.00 91.50 94 PHE A C 1
ATOM 740 O O . PHE A 1 94 ? 14.923 -11.366 -21.961 1.00 91.50 94 PHE A O 1
ATOM 747 N N . LYS A 1 95 ? 15.461 -12.386 -23.870 1.00 90.19 95 LYS A N 1
ATOM 748 C CA . LYS A 1 95 ? 15.828 -11.149 -24.576 1.00 90.19 95 LYS A CA 1
ATOM 749 C C . LYS A 1 95 ? 14.574 -10.358 -24.968 1.00 90.19 95 LYS A C 1
ATOM 751 O O . LYS A 1 95 ? 14.214 -10.293 -26.142 1.00 90.19 95 LYS A O 1
ATOM 756 N N . ILE A 1 96 ? 13.885 -9.800 -23.977 1.00 93.81 96 ILE A N 1
ATOM 757 C CA . ILE A 1 96 ? 12.687 -8.982 -24.162 1.00 93.81 96 ILE A CA 1
ATOM 758 C C . ILE A 1 96 ? 13.074 -7.652 -24.813 1.00 93.81 96 ILE A C 1
ATOM 760 O O . ILE A 1 96 ? 14.093 -7.042 -24.489 1.00 93.81 96 ILE A O 1
ATOM 764 N N . SER A 1 97 ? 12.257 -7.198 -25.765 1.00 94.75 97 SER A N 1
ATOM 765 C CA . SER A 1 97 ? 12.525 -5.952 -26.479 1.00 94.75 97 SER A CA 1
ATOM 766 C C . SER A 1 97 ? 12.417 -4.734 -25.553 1.00 94.75 97 SER A C 1
ATOM 768 O O . SER A 1 97 ? 11.529 -4.658 -24.703 1.00 94.75 97 SER A O 1
ATOM 770 N N . GLN A 1 98 ? 13.269 -3.736 -25.786 1.00 90.06 98 GLN A N 1
ATOM 771 C CA . GLN A 1 98 ? 13.257 -2.454 -25.070 1.00 90.06 98 GLN A CA 1
ATOM 772 C C . GLN A 1 98 ? 11.892 -1.749 -25.136 1.00 90.06 98 GLN A C 1
ATOM 774 O O . GLN A 1 98 ? 11.423 -1.198 -24.146 1.00 90.06 98 GLN A O 1
ATOM 779 N N . SER A 1 99 ? 11.202 -1.842 -26.279 1.00 92.88 99 SER A N 1
ATOM 780 C CA . SER A 1 99 ? 9.854 -1.283 -26.442 1.00 92.88 99 SER A CA 1
ATOM 781 C C . SER A 1 99 ? 8.829 -1.944 -25.513 1.00 92.88 99 SER A C 1
ATOM 783 O O . SER A 1 99 ? 7.943 -1.269 -24.990 1.00 92.88 99 SER A O 1
ATOM 785 N N . THR A 1 100 ? 8.944 -3.255 -25.287 1.00 94.44 100 THR A N 1
ATOM 786 C CA . THR A 1 100 ? 8.071 -3.982 -24.355 1.00 94.44 100 THR A CA 1
ATOM 787 C C . THR A 1 100 ? 8.340 -3.556 -22.916 1.00 94.44 100 THR A C 1
ATOM 789 O O . THR A 1 100 ? 7.388 -3.318 -22.179 1.00 94.44 100 THR A O 1
ATOM 792 N N . ILE A 1 101 ? 9.615 -3.414 -22.539 1.00 93.06 101 ILE A N 1
ATOM 793 C CA . ILE A 1 101 ? 10.021 -2.971 -21.198 1.00 93.06 101 ILE A CA 1
ATOM 794 C C . ILE A 1 101 ? 9.463 -1.573 -20.912 1.00 93.06 101 ILE A C 1
ATOM 796 O O . ILE A 1 101 ? 8.778 -1.395 -19.914 1.00 93.06 101 ILE A O 1
ATOM 800 N N . HIS A 1 102 ? 9.642 -0.626 -21.836 1.00 91.94 102 HIS A N 1
ATOM 801 C CA . HIS A 1 102 ? 9.107 0.736 -21.726 1.00 91.94 102 HIS A CA 1
ATOM 802 C C . HIS A 1 102 ? 7.590 0.757 -21.473 1.00 91.94 102 HIS A C 1
ATOM 804 O O . HIS A 1 102 ? 7.096 1.405 -20.549 1.00 91.94 102 HIS A O 1
ATOM 810 N N . LYS A 1 103 ? 6.826 -0.004 -22.271 1.00 94.50 103 LYS A N 1
ATOM 811 C CA . LYS A 1 103 ? 5.366 -0.108 -22.116 1.00 94.50 103 LYS A CA 1
ATOM 812 C C . LYS A 1 103 ? 4.974 -0.717 -20.771 1.00 94.50 103 LYS A C 1
ATOM 814 O O . LYS A 1 103 ? 4.021 -0.244 -20.157 1.00 94.50 103 LYS A O 1
ATOM 819 N N . ALA A 1 104 ? 5.698 -1.741 -20.321 1.00 95.25 104 ALA A N 1
ATOM 820 C CA . ALA A 1 104 ? 5.473 -2.351 -19.018 1.00 95.25 104 ALA A CA 1
ATOM 821 C C . ALA A 1 104 ? 5.759 -1.358 -17.880 1.00 95.25 104 ALA A C 1
ATOM 823 O O . ALA A 1 104 ? 4.955 -1.269 -16.957 1.00 95.25 104 ALA A O 1
ATOM 824 N N . THR A 1 105 ? 6.832 -0.560 -17.973 1.00 93.12 105 THR A N 1
ATOM 825 C CA . THR A 1 105 ? 7.189 0.462 -16.969 1.00 93.12 105 THR A CA 1
ATOM 826 C C . THR A 1 105 ? 6.090 1.506 -16.841 1.00 93.12 105 THR A C 1
ATOM 828 O O . THR A 1 105 ? 5.633 1.803 -15.737 1.00 93.12 105 THR A O 1
ATOM 831 N N . LEU A 1 106 ? 5.606 2.026 -17.972 1.00 94.19 106 LEU A N 1
ATOM 832 C CA . LEU A 1 106 ? 4.507 2.990 -17.981 1.00 94.19 106 LEU A CA 1
ATOM 833 C C . LEU A 1 106 ? 3.216 2.394 -17.408 1.00 94.19 106 LEU A C 1
ATOM 835 O O . LEU A 1 106 ? 2.559 3.038 -16.592 1.00 94.19 106 LEU A O 1
ATOM 839 N N . ALA A 1 107 ? 2.864 1.168 -17.806 1.00 96.06 107 ALA A N 1
ATOM 840 C CA . ALA A 1 107 ? 1.670 0.488 -17.310 1.00 96.06 107 ALA A CA 1
ATOM 841 C C . ALA A 1 107 ? 1.739 0.242 -15.797 1.00 96.06 107 ALA A C 1
ATOM 843 O O . ALA A 1 107 ? 0.757 0.487 -15.098 1.00 96.06 107 ALA A O 1
ATOM 844 N N . TYR A 1 108 ? 2.901 -0.184 -15.295 1.00 95.38 108 TYR A N 1
ATOM 845 C CA . TYR A 1 108 ? 3.152 -0.411 -13.875 1.00 95.38 108 TYR A CA 1
ATOM 846 C C . TYR A 1 108 ? 2.898 0.857 -13.052 1.00 95.38 108 TYR A C 1
ATOM 848 O O . TYR A 1 108 ? 2.023 0.860 -12.187 1.00 95.38 108 TYR A O 1
ATOM 856 N N . TYR A 1 109 ? 3.582 1.962 -13.367 1.00 95.12 109 TYR A N 1
ATOM 857 C CA . TYR A 1 109 ? 3.441 3.205 -12.602 1.00 95.12 109 TYR A CA 1
ATOM 858 C C . TYR A 1 109 ? 2.059 3.850 -12.758 1.00 95.12 109 TYR A C 1
ATOM 860 O O . TYR A 1 109 ? 1.529 4.407 -11.796 1.00 95.12 109 TYR A O 1
ATOM 868 N N . ALA A 1 110 ? 1.437 3.755 -13.938 1.00 95.69 110 ALA A N 1
ATOM 869 C CA . ALA A 1 110 ? 0.077 4.249 -14.141 1.00 95.69 110 ALA A CA 1
ATOM 870 C C . ALA A 1 110 ? -0.938 3.479 -13.283 1.00 95.69 110 ALA A C 1
ATOM 872 O O . ALA A 1 110 ? -1.780 4.090 -12.621 1.00 95.69 110 ALA A O 1
ATOM 873 N N . LEU A 1 111 ? -0.837 2.148 -13.252 1.00 96.12 111 LEU A N 1
ATOM 874 C CA . LEU A 1 111 ? -1.702 1.307 -12.430 1.00 96.12 111 LEU A CA 1
ATOM 875 C C . LEU A 1 111 ? -1.475 1.566 -10.936 1.00 96.12 111 LEU A C 1
ATOM 877 O O . LEU A 1 111 ? -2.443 1.671 -10.181 1.00 96.12 111 LEU A O 1
ATOM 881 N N . TYR A 1 112 ? -0.220 1.759 -10.525 1.00 93.06 112 TYR A N 1
ATOM 882 C CA . TYR A 1 112 ? 0.123 2.102 -9.146 1.00 93.06 112 TYR A CA 1
ATOM 883 C C . TYR A 1 112 ? -0.520 3.420 -8.702 1.00 93.06 112 TYR A C 1
ATOM 885 O O . TYR A 1 112 ? -1.162 3.470 -7.655 1.00 93.06 112 TYR A O 1
ATOM 893 N N . CYS A 1 113 ? -0.439 4.471 -9.528 1.00 96.06 113 CYS A N 1
ATOM 894 C CA . CYS A 1 113 ? -1.107 5.750 -9.271 1.00 96.06 113 CYS A CA 1
ATOM 895 C C . CYS A 1 113 ? -2.613 5.588 -9.033 1.00 96.06 113 CYS A C 1
ATOM 897 O O . CYS A 1 113 ? -3.163 6.207 -8.119 1.00 96.06 113 CYS A O 1
ATOM 899 N N . VAL A 1 114 ? -3.285 4.764 -9.841 1.00 97.00 114 VAL A N 1
ATOM 900 C CA . VAL A 1 114 ? -4.728 4.519 -9.707 1.00 97.00 114 VAL A CA 1
ATOM 901 C C . VAL A 1 114 ? -5.035 3.814 -8.387 1.00 97.00 114 VAL A C 1
ATOM 903 O O . VAL A 1 114 ? -5.868 4.298 -7.621 1.00 97.00 114 VAL A O 1
ATOM 906 N N . LEU A 1 115 ? -4.341 2.713 -8.087 1.00 96.25 115 LEU A N 1
ATOM 907 C CA . LEU A 1 115 ? -4.568 1.935 -6.865 1.00 96.25 115 LEU A CA 1
ATOM 908 C C . LEU A 1 115 ? -4.280 2.758 -5.604 1.00 96.25 115 LEU A C 1
ATOM 910 O O . LEU A 1 115 ? -5.073 2.769 -4.663 1.00 96.25 115 LEU A O 1
ATOM 914 N N . VAL A 1 116 ? -3.192 3.522 -5.603 1.00 95.19 116 VAL A N 1
ATOM 915 C CA . VAL A 1 116 ? -2.846 4.407 -4.489 1.00 95.19 116 VAL A CA 1
ATOM 916 C C . VAL A 1 116 ? -3.866 5.536 -4.322 1.00 95.19 116 VAL A C 1
ATOM 918 O O . VAL A 1 116 ? -4.222 5.880 -3.196 1.00 95.19 116 VAL A O 1
ATOM 921 N N . SER A 1 117 ? -4.401 6.082 -5.415 1.00 96.88 117 SER A N 1
ATOM 922 C CA . SER A 1 117 ? -5.458 7.100 -5.339 1.00 96.88 117 SER A CA 1
ATOM 923 C C . SER A 1 117 ? -6.727 6.559 -4.672 1.00 96.88 117 SER A C 1
ATOM 925 O O . SER A 1 117 ? -7.350 7.268 -3.880 1.00 96.88 117 SER A O 1
ATOM 927 N N . ILE A 1 118 ? -7.079 5.292 -4.927 1.00 95.75 118 ILE A N 1
ATOM 928 C CA . ILE A 1 118 ? -8.195 4.613 -4.250 1.00 95.75 118 ILE A CA 1
ATOM 929 C C . ILE A 1 118 ? -7.933 4.536 -2.739 1.00 95.75 118 ILE A C 1
ATOM 931 O O . ILE A 1 118 ? -8.811 4.905 -1.958 1.00 95.75 118 ILE A O 1
ATOM 935 N N . LEU A 1 119 ? -6.721 4.141 -2.321 1.00 93.50 119 LEU A N 1
ATOM 936 C CA . LEU A 1 119 ? -6.344 4.099 -0.900 1.00 93.50 119 LEU A CA 1
ATOM 937 C C . LEU A 1 119 ? -6.442 5.473 -0.230 1.00 93.50 119 LEU A C 1
ATOM 939 O O . LEU A 1 119 ? -6.941 5.577 0.887 1.00 93.50 119 LEU A O 1
ATOM 943 N N . ILE A 1 120 ? -6.008 6.537 -0.911 1.00 95.62 120 ILE A N 1
ATOM 944 C CA . ILE A 1 120 ? -6.096 7.905 -0.385 1.00 95.62 120 ILE A CA 1
ATOM 945 C C . ILE A 1 120 ? -7.559 8.298 -0.139 1.00 95.62 120 ILE A C 1
ATOM 947 O O . ILE A 1 120 ? -7.891 8.810 0.933 1.00 95.62 120 ILE A O 1
ATOM 951 N N . VAL A 1 121 ? -8.444 8.059 -1.112 1.00 95.44 121 VAL A N 1
ATOM 952 C CA . VAL A 1 121 ? -9.877 8.387 -0.997 1.00 95.44 121 VAL A CA 1
ATOM 953 C C . VAL A 1 121 ? -10.544 7.585 0.123 1.00 95.44 121 VAL A C 1
ATOM 955 O O . VAL A 1 121 ? -11.321 8.148 0.903 1.00 95.44 121 VAL A O 1
ATOM 958 N N . ASP A 1 122 ? -10.217 6.298 0.237 1.00 93.62 122 ASP A N 1
ATOM 959 C CA . ASP A 1 122 ? -10.704 5.437 1.315 1.00 93.62 122 ASP A CA 1
ATOM 960 C C . ASP A 1 122 ? -10.260 5.965 2.689 1.00 93.62 122 ASP A C 1
ATOM 962 O O . ASP A 1 122 ? -11.096 6.237 3.553 1.00 93.62 122 ASP A O 1
ATOM 966 N N . SER A 1 123 ? -8.967 6.256 2.859 1.00 93.56 123 SER A N 1
ATOM 967 C CA . SER A 1 123 ? -8.425 6.812 4.103 1.00 93.56 123 SER A CA 1
ATOM 968 C C . SER A 1 123 ? -9.042 8.163 4.482 1.00 93.56 123 SER A C 1
ATOM 970 O O . SER A 1 123 ? -9.333 8.400 5.657 1.00 93.56 123 SER A O 1
ATOM 972 N N . PHE A 1 124 ? -9.311 9.053 3.518 1.00 94.25 124 PHE A N 1
ATOM 973 C CA . PHE A 1 124 ? -10.032 10.304 3.792 1.00 94.25 124 PHE A CA 1
ATOM 974 C C . PHE A 1 124 ? -11.466 10.060 4.268 1.00 94.25 124 PHE A C 1
ATOM 976 O O . PHE A 1 124 ? -11.958 10.779 5.143 1.00 94.25 124 PHE A O 1
ATOM 983 N N . THR A 1 125 ? -12.141 9.067 3.692 1.00 92.81 125 THR A N 1
ATOM 984 C CA . THR A 1 125 ? -13.508 8.700 4.073 1.00 92.81 125 THR A CA 1
ATOM 985 C C . THR A 1 125 ? -13.531 8.141 5.494 1.00 92.81 125 THR A C 1
ATOM 987 O O . THR A 1 125 ? -14.282 8.644 6.331 1.00 92.81 125 THR A O 1
ATOM 990 N N . GLN A 1 126 ? -12.625 7.212 5.813 1.00 90.44 126 GLN A N 1
ATOM 991 C CA . GLN A 1 126 ? -12.484 6.651 7.158 1.00 90.44 126 GLN A CA 1
ATOM 992 C C . GLN A 1 126 ? -12.135 7.723 8.199 1.00 90.44 126 GLN A C 1
ATOM 994 O O . GLN A 1 126 ? -12.709 7.749 9.287 1.00 90.44 126 GLN A O 1
ATOM 999 N N . LEU A 1 127 ? -11.257 8.675 7.864 1.00 92.19 127 LEU A N 1
ATOM 1000 C CA . LEU A 1 127 ? -10.897 9.764 8.773 1.00 92.19 127 LEU A CA 1
ATOM 1001 C C . LEU A 1 127 ? -12.104 10.644 9.142 1.00 92.19 127 LEU A C 1
ATOM 1003 O O . LEU A 1 127 ? -12.230 11.071 10.294 1.00 92.19 127 LEU A O 1
ATOM 1007 N N . LYS A 1 128 ? -13.003 10.903 8.182 1.00 92.31 128 LYS A N 1
ATOM 1008 C CA . LYS A 1 128 ? -14.260 11.629 8.428 1.00 92.31 128 LYS A CA 1
ATOM 1009 C C . LYS A 1 128 ? -15.200 10.830 9.325 1.00 92.31 128 LYS A C 1
ATOM 1011 O O . LYS A 1 128 ? -15.803 11.409 10.228 1.00 92.31 128 LYS A O 1
ATOM 1016 N N . ASP A 1 129 ? -15.305 9.526 9.100 1.00 89.62 129 ASP A N 1
ATOM 1017 C CA . ASP A 1 129 ? -16.168 8.652 9.895 1.00 89.62 129 ASP A CA 1
ATOM 1018 C C . ASP A 1 129 ? -15.665 8.567 11.350 1.00 89.62 129 ASP A C 1
ATOM 1020 O O . ASP A 1 129 ? -16.435 8.804 12.280 1.00 89.62 129 ASP A O 1
ATOM 1024 N N . TYR A 1 130 ? -14.353 8.446 11.574 1.00 87.12 130 TYR A N 1
ATOM 1025 C CA . TYR A 1 130 ? -13.764 8.473 12.921 1.00 87.12 130 TYR A CA 1
ATOM 1026 C C . TYR A 1 130 ? -13.929 9.809 13.652 1.00 87.12 130 TYR A C 1
ATOM 1028 O O . TYR A 1 130 ? -13.997 9.842 14.885 1.00 87.12 130 TYR A O 1
ATOM 1036 N N . ALA A 1 131 ? -13.967 10.929 12.926 1.00 88.12 131 ALA A N 1
ATOM 1037 C CA . ALA A 1 131 ? -14.266 12.228 13.522 1.00 88.12 131 ALA A CA 1
ATOM 1038 C C . ALA A 1 131 ? -15.723 12.294 14.013 1.00 88.12 131 ALA A C 1
ATOM 1040 O O . ALA A 1 131 ? -15.975 12.810 15.104 1.00 88.12 131 ALA A O 1
ATOM 1041 N N . LYS A 1 132 ? -16.667 11.715 13.255 1.00 90.56 132 LYS A N 1
ATOM 1042 C CA . LYS A 1 132 ? -18.079 11.606 13.654 1.00 90.56 132 LYS A CA 1
ATOM 1043 C C . LYS A 1 132 ? -18.264 10.671 14.850 1.00 90.56 132 LYS A C 1
ATOM 1045 O O . LYS A 1 132 ? -18.917 11.067 15.809 1.00 90.56 132 LYS A O 1
ATOM 1050 N N . GLU A 1 133 ? -17.651 9.486 14.837 1.00 86.94 133 GLU A N 1
ATOM 1051 C CA . GLU A 1 133 ? -17.670 8.541 15.972 1.00 86.94 133 GLU A CA 1
ATOM 1052 C C . GLU A 1 133 ? -17.137 9.200 17.253 1.00 86.94 133 GLU A C 1
ATOM 1054 O O . GLU A 1 133 ? -17.691 9.044 18.344 1.00 86.94 133 GLU A O 1
ATOM 1059 N N . ARG A 1 134 ? -16.069 10.004 17.132 1.00 88.06 134 ARG A N 1
ATOM 1060 C CA . ARG A 1 134 ? -15.515 10.734 18.276 1.00 88.06 134 ARG A CA 1
ATOM 1061 C C . ARG A 1 134 ? -16.465 11.811 18.789 1.00 88.06 134 ARG A C 1
ATOM 1063 O O . ARG A 1 134 ? -16.590 11.946 20.003 1.00 88.06 134 ARG A O 1
ATOM 1070 N N . ALA A 1 135 ? -17.127 12.550 17.898 1.00 89.50 135 ALA A N 1
ATOM 1071 C CA . ALA A 1 135 ? -18.125 13.551 18.277 1.00 89.50 135 ALA A CA 1
ATOM 1072 C C . ALA A 1 135 ? -19.321 12.924 19.017 1.00 89.50 135 ALA A C 1
ATOM 1074 O O . ALA A 1 135 ? -19.860 13.532 19.936 1.00 89.50 135 ALA A O 1
ATOM 1075 N N . LYS A 1 136 ? -19.675 11.679 18.675 1.00 91.12 136 LYS A N 1
ATOM 1076 C CA . LYS A 1 136 ? -20.705 10.885 19.360 1.00 91.12 136 LYS A CA 1
ATOM 1077 C C . LYS A 1 136 ? -20.229 10.195 20.648 1.00 91.12 136 LYS A C 1
ATOM 1079 O O . LYS A 1 136 ? -21.018 9.519 21.294 1.00 91.12 136 LYS A O 1
ATOM 1084 N N . ASN A 1 137 ? -18.960 10.354 21.038 1.00 85.94 137 ASN A N 1
ATOM 1085 C CA . ASN A 1 137 ? -18.324 9.641 22.156 1.00 85.94 137 ASN A CA 1
ATOM 1086 C C . ASN A 1 137 ? -18.370 8.101 22.055 1.00 85.94 137 ASN A C 1
ATOM 1088 O O . ASN A 1 137 ? -18.194 7.418 23.060 1.00 85.94 137 ASN A O 1
ATOM 1092 N N . GLU A 1 138 ? -18.526 7.553 20.848 1.00 82.56 138 GLU A N 1
ATOM 1093 C CA . GLU A 1 138 ? -18.547 6.101 20.608 1.00 82.56 138 GLU A CA 1
ATOM 1094 C C . GLU A 1 138 ? -17.147 5.481 20.754 1.00 82.56 138 GLU A C 1
ATOM 1096 O O . GLU A 1 138 ? -17.002 4.320 21.136 1.00 82.56 138 GLU A O 1
ATOM 1101 N N . ILE A 1 139 ? -16.102 6.280 20.507 1.00 82.62 139 ILE A N 1
ATOM 1102 C CA . ILE A 1 139 ? -14.699 5.865 20.606 1.00 82.62 139 ILE A CA 1
ATOM 1103 C C . ILE A 1 139 ? -13.919 6.681 21.639 1.00 82.62 139 ILE A C 1
ATOM 1105 O O . ILE A 1 139 ? -14.112 7.892 21.826 1.00 82.62 139 ILE A O 1
ATOM 1109 N N . SER A 1 140 ? -12.966 6.008 22.289 1.00 86.12 140 SER A N 1
ATOM 1110 C CA . SER A 1 140 ? -12.071 6.638 23.263 1.00 86.12 140 SER A CA 1
ATOM 1111 C C . SER A 1 140 ? -11.072 7.593 22.592 1.00 86.12 140 SER A C 1
ATOM 1113 O O . SER A 1 140 ? -10.718 7.441 21.422 1.00 86.12 140 SER A O 1
ATOM 1115 N N . VAL A 1 141 ? -10.535 8.559 23.348 1.00 88.62 141 VAL A N 1
ATOM 1116 C CA . VAL A 1 141 ? -9.502 9.491 22.844 1.00 88.62 141 VAL A CA 1
ATOM 1117 C C . VAL A 1 141 ? -8.262 8.745 22.335 1.00 88.62 141 VAL A C 1
ATOM 1119 O O . VAL A 1 141 ? -7.675 9.138 21.328 1.00 88.62 141 VAL A O 1
ATOM 1122 N N . LYS A 1 142 ? -7.852 7.670 23.023 1.00 89.31 142 LYS A N 1
ATOM 1123 C CA . LYS A 1 142 ? -6.686 6.864 22.629 1.00 89.31 142 LYS A CA 1
ATOM 1124 C C . LYS A 1 142 ? -6.946 6.104 21.328 1.00 89.31 142 LYS A C 1
ATOM 1126 O O . LYS A 1 142 ? -6.104 6.140 20.438 1.00 89.31 142 LYS A O 1
ATOM 1131 N N . GLU A 1 143 ? -8.116 5.489 21.199 1.00 87.00 143 GLU A N 1
ATOM 1132 C CA . GLU A 1 143 ? -8.525 4.774 19.987 1.00 87.00 143 GLU A CA 1
ATOM 1133 C C . GLU A 1 143 ? -8.629 5.715 18.780 1.00 87.00 143 GLU A C 1
ATOM 1135 O O . GLU A 1 143 ? -8.068 5.426 17.726 1.00 87.00 143 GLU A O 1
ATOM 1140 N N . HIS A 1 144 ? -9.231 6.896 18.958 1.00 89.12 144 HIS A N 1
ATOM 1141 C CA . HIS A 1 144 ? -9.295 7.921 17.915 1.00 89.12 144 HIS A CA 1
ATOM 1142 C C . HIS A 1 144 ? -7.899 8.355 17.437 1.00 89.12 144 HIS A C 1
ATOM 1144 O O . HIS A 1 144 ? -7.681 8.513 16.238 1.00 89.12 144 HIS A O 1
ATOM 1150 N N . LYS A 1 145 ? -6.928 8.518 18.351 1.00 91.75 145 LYS A N 1
ATOM 1151 C CA . LYS A 1 145 ? -5.540 8.851 17.981 1.00 91.75 145 LYS A CA 1
ATOM 1152 C C . LYS A 1 145 ? -4.888 7.754 17.135 1.00 91.75 145 LYS A C 1
ATOM 1154 O O . LYS A 1 145 ? -4.262 8.084 16.133 1.00 91.75 145 LYS A O 1
ATOM 1159 N N . ILE A 1 146 ? -5.048 6.482 17.513 1.00 90.00 146 ILE A N 1
ATOM 1160 C CA . ILE A 1 146 ? -4.493 5.338 16.766 1.00 90.00 146 ILE A CA 1
ATOM 1161 C C . ILE A 1 146 ? -5.104 5.283 15.360 1.00 90.00 146 ILE A C 1
ATOM 1163 O O . ILE A 1 146 ? -4.370 5.312 14.372 1.00 90.00 146 ILE A O 1
ATOM 1167 N N . LYS A 1 147 ? -6.442 5.309 15.277 1.00 89.56 147 LYS A N 1
ATOM 1168 C CA . LYS A 1 147 ? -7.206 5.333 14.021 1.00 89.56 147 LYS A CA 1
ATOM 1169 C C . LYS A 1 147 ? -6.777 6.483 13.103 1.00 89.56 147 LYS A C 1
ATOM 1171 O O . LYS A 1 147 ? -6.532 6.280 11.919 1.00 89.56 147 LYS A O 1
ATOM 1176 N N . LYS A 1 148 ? -6.606 7.685 13.660 1.00 92.12 148 LYS A N 1
ATOM 1177 C CA . LYS A 1 148 ? -6.167 8.877 12.922 1.00 92.12 148 LYS A CA 1
ATOM 1178 C C . LYS A 1 148 ? -4.737 8.759 12.385 1.00 92.12 148 LYS A C 1
ATOM 1180 O O . LYS A 1 148 ? -4.504 9.102 11.231 1.00 92.12 148 LYS A O 1
ATOM 1185 N N . ILE A 1 149 ? -3.781 8.304 13.200 1.00 92.56 149 ILE A N 1
ATOM 1186 C CA . ILE A 1 149 ? -2.371 8.165 12.786 1.00 92.56 149 ILE A CA 1
ATOM 1187 C C . ILE A 1 149 ? -2.241 7.163 11.634 1.00 92.56 149 ILE A C 1
ATOM 1189 O O . ILE A 1 149 ? -1.550 7.439 10.652 1.00 92.56 149 ILE A O 1
ATOM 1193 N N . LYS A 1 150 ? -2.951 6.035 11.730 1.00 90.25 150 LYS A N 1
ATOM 1194 C CA . LYS A 1 150 ? -3.027 5.025 10.672 1.00 90.25 150 LYS A CA 1
ATOM 1195 C C . LYS A 1 150 ? -3.460 5.638 9.337 1.00 90.25 150 LYS A C 1
ATOM 1197 O O . LYS A 1 150 ? -2.728 5.524 8.358 1.00 90.25 150 LYS A O 1
ATOM 1202 N N . GLU A 1 151 ? -4.595 6.333 9.292 1.00 93.25 151 GLU A N 1
ATOM 1203 C CA . GLU A 1 151 ? -5.103 6.858 8.015 1.00 93.25 151 GLU A CA 1
ATOM 1204 C C . GLU A 1 151 ? -4.257 8.020 7.475 1.00 93.25 151 GLU A C 1
ATOM 1206 O O . GLU A 1 151 ? -3.995 8.083 6.277 1.00 93.25 151 GLU A O 1
ATOM 1211 N N . ILE A 1 152 ? -3.729 8.893 8.343 1.00 94.56 152 ILE A N 1
ATOM 1212 C CA . ILE A 1 152 ? -2.806 9.959 7.914 1.00 94.56 152 ILE A CA 1
ATOM 1213 C C . ILE A 1 152 ? -1.538 9.367 7.296 1.00 94.56 152 ILE A C 1
ATOM 1215 O O . ILE A 1 152 ? -1.098 9.838 6.250 1.00 94.56 152 ILE A O 1
ATOM 1219 N N . SER A 1 153 ? -0.956 8.329 7.906 1.00 93.44 153 SER A N 1
ATOM 1220 C CA . SER A 1 153 ? 0.242 7.688 7.350 1.00 93.44 153 SER A CA 1
ATOM 1221 C C . SER A 1 153 ? -0.015 7.057 5.977 1.00 93.44 153 SER A C 1
ATOM 1223 O O . SER A 1 153 ? 0.834 7.188 5.100 1.00 93.44 153 SER A O 1
ATOM 1225 N N . THR A 1 154 ? -1.197 6.468 5.749 1.00 93.00 154 THR A N 1
ATOM 1226 C CA . THR A 1 154 ? -1.597 5.960 4.421 1.00 93.00 154 THR A CA 1
ATOM 1227 C C . THR A 1 154 ? -1.737 7.080 3.401 1.00 93.00 154 THR A C 1
ATOM 1229 O O . THR A 1 154 ? -1.208 6.962 2.302 1.00 93.00 154 THR A O 1
ATOM 1232 N N . ILE A 1 155 ? -2.389 8.189 3.764 1.00 96.00 155 ILE A N 1
ATOM 1233 C CA . ILE A 1 155 ? -2.554 9.343 2.868 1.00 96.00 155 ILE A CA 1
ATOM 1234 C C . ILE A 1 155 ? -1.190 9.914 2.467 1.00 96.00 155 ILE A C 1
ATOM 1236 O O . ILE A 1 155 ? -0.933 10.130 1.284 1.00 96.00 155 ILE A O 1
ATOM 1240 N N . VAL A 1 156 ? -0.305 10.139 3.443 1.00 96.44 156 VAL A N 1
ATOM 1241 C CA . VAL A 1 156 ? 1.034 10.687 3.185 1.00 96.44 156 VAL A CA 1
ATOM 1242 C C . VAL A 1 156 ? 1.851 9.724 2.328 1.00 96.44 156 VAL A C 1
ATOM 1244 O O . VAL A 1 156 ? 2.390 10.148 1.310 1.00 96.44 156 VAL A O 1
ATOM 1247 N N . SER A 1 157 ? 1.902 8.437 2.687 1.00 94.50 157 SER A N 1
ATOM 1248 C CA . SER A 1 157 ? 2.574 7.409 1.879 1.00 94.50 157 SER A CA 1
ATOM 1249 C C . SER A 1 157 ? 2.027 7.379 0.449 1.00 94.50 157 SER A C 1
ATOM 1251 O O . SER A 1 157 ? 2.803 7.369 -0.503 1.00 94.50 157 SER A O 1
ATOM 1253 N N . GLY A 1 158 ? 0.706 7.475 0.280 1.00 95.12 158 GLY A N 1
ATOM 1254 C CA . GLY A 1 158 ? 0.072 7.478 -1.031 1.00 95.12 158 GLY A CA 1
ATOM 1255 C C . GLY A 1 158 ? 0.484 8.665 -1.904 1.00 95.12 158 GLY A C 1
ATOM 1256 O O . GLY A 1 158 ? 0.825 8.490 -3.072 1.00 95.12 158 GLY A O 1
ATOM 1257 N N . PHE A 1 159 ? 0.538 9.878 -1.350 1.00 97.31 159 PHE A N 1
ATOM 1258 C CA . PHE A 1 159 ? 1.036 11.030 -2.107 1.00 97.31 159 PHE A CA 1
ATOM 1259 C C . PHE A 1 159 ? 2.503 10.873 -2.522 1.00 97.31 159 PHE A C 1
ATOM 1261 O O . PHE A 1 159 ? 2.860 11.255 -3.637 1.00 97.31 159 PHE A O 1
ATOM 1268 N N . LEU A 1 160 ? 3.345 10.282 -1.668 1.00 95.81 160 LEU A N 1
ATOM 1269 C CA . LEU A 1 160 ? 4.743 10.010 -2.015 1.00 95.81 160 LEU A CA 1
ATOM 1270 C C . LEU A 1 160 ? 4.853 8.970 -3.136 1.00 95.81 160 LEU A C 1
ATOM 1272 O O . LEU A 1 160 ? 5.639 9.163 -4.059 1.00 95.81 160 LEU A O 1
ATOM 1276 N N . TRP A 1 161 ? 4.030 7.919 -3.107 1.00 95.25 161 TRP A N 1
ATOM 1277 C CA . TRP A 1 161 ? 3.956 6.921 -4.177 1.00 95.25 161 TRP A CA 1
ATOM 1278 C C . TRP A 1 161 ? 3.502 7.510 -5.513 1.00 95.25 161 TRP A C 1
ATOM 1280 O O . TRP A 1 161 ? 4.065 7.177 -6.558 1.00 95.25 161 TRP A O 1
ATOM 1290 N N . ILE A 1 162 ? 2.523 8.418 -5.498 1.00 96.62 162 ILE A N 1
ATOM 1291 C CA . ILE A 1 162 ? 2.095 9.140 -6.702 1.00 96.62 162 ILE A CA 1
ATOM 1292 C C . ILE A 1 162 ? 3.239 10.015 -7.224 1.00 96.62 162 ILE A C 1
ATOM 1294 O O . ILE A 1 162 ? 3.547 9.967 -8.412 1.00 96.62 162 ILE A O 1
ATOM 1298 N N . ALA A 1 163 ? 3.909 10.774 -6.352 1.00 96.06 163 ALA A N 1
ATOM 1299 C CA . ALA A 1 163 ? 5.047 11.602 -6.746 1.00 96.06 163 ALA A CA 1
ATOM 1300 C C . ALA A 1 163 ? 6.190 10.763 -7.345 1.00 96.06 163 ALA A C 1
ATOM 1302 O O . ALA A 1 163 ? 6.759 11.143 -8.370 1.00 96.06 163 ALA A O 1
ATOM 1303 N N . LEU A 1 164 ? 6.488 9.602 -6.753 1.00 93.94 164 LEU A N 1
ATOM 1304 C CA . LEU A 1 164 ? 7.478 8.647 -7.254 1.00 93.94 164 LEU A CA 1
ATOM 1305 C C . LEU A 1 164 ? 7.095 8.109 -8.635 1.00 93.94 164 LEU A C 1
ATOM 1307 O O . LEU A 1 164 ? 7.918 8.079 -9.550 1.00 93.94 164 LEU A O 1
ATOM 1311 N N . SER A 1 165 ? 5.834 7.716 -8.796 1.00 94.75 165 SER A N 1
ATOM 1312 C CA . SER A 1 165 ? 5.309 7.153 -10.040 1.00 94.75 165 SER A CA 1
ATOM 1313 C C . SER A 1 165 ? 5.326 8.183 -11.166 1.00 94.75 165 SER A C 1
ATOM 1315 O O . SER A 1 165 ? 5.820 7.902 -12.255 1.00 94.75 165 SER A O 1
ATOM 1317 N N . VAL A 1 166 ? 4.879 9.413 -10.893 1.00 94.88 166 VAL A N 1
ATOM 1318 C CA . VAL A 1 166 ? 4.941 10.527 -11.850 1.00 94.88 166 VAL A CA 1
ATOM 1319 C C . VAL A 1 166 ? 6.388 10.847 -12.219 1.00 94.88 166 VAL A C 1
ATOM 1321 O O . VAL A 1 166 ? 6.693 10.976 -13.401 1.00 94.88 166 VAL A O 1
ATOM 1324 N N . SER A 1 167 ? 7.295 10.914 -11.239 1.00 93.00 167 SER A N 1
ATOM 1325 C CA . SER A 1 167 ? 8.723 11.153 -11.496 1.00 93.00 167 SER A CA 1
ATOM 1326 C C . SER A 1 167 ? 9.315 10.070 -12.398 1.00 93.00 167 SER A C 1
ATOM 1328 O O . SER A 1 167 ? 10.043 10.375 -13.341 1.00 93.00 167 SER A O 1
ATOM 1330 N N . SER A 1 168 ? 8.952 8.811 -12.155 1.00 92.06 168 SER A N 1
ATOM 1331 C CA . SER A 1 168 ? 9.414 7.665 -12.941 1.00 92.06 168 SER A CA 1
ATOM 1332 C C . SER A 1 168 ? 8.869 7.686 -14.370 1.00 92.06 168 SER A C 1
ATOM 1334 O O . SER A 1 168 ? 9.631 7.487 -15.311 1.00 92.06 168 SER A O 1
ATOM 1336 N N . ILE A 1 169 ? 7.589 8.023 -14.555 1.00 93.56 169 ILE A N 1
ATOM 1337 C CA . ILE A 1 169 ? 6.974 8.197 -15.880 1.00 93.56 169 ILE A CA 1
ATOM 1338 C C . ILE A 1 169 ? 7.642 9.342 -16.652 1.00 93.56 169 ILE A C 1
ATOM 1340 O O . ILE A 1 169 ? 7.949 9.188 -17.832 1.00 93.56 169 ILE A O 1
ATOM 1344 N N . VAL A 1 170 ? 7.898 10.482 -16.002 1.00 93.12 170 VAL A N 1
ATOM 1345 C CA . VAL A 1 170 ? 8.572 11.629 -16.634 1.00 93.12 170 VAL A CA 1
ATOM 1346 C C . VAL A 1 170 ? 9.981 11.250 -17.092 1.00 93.12 170 VAL A C 1
ATOM 1348 O O . VAL A 1 170 ? 10.365 11.596 -18.208 1.00 93.12 170 VAL A O 1
ATOM 1351 N N . MET A 1 171 ? 10.736 10.515 -16.268 1.00 91.75 171 MET A N 1
ATOM 1352 C CA . MET A 1 171 ? 12.057 10.012 -16.658 1.00 91.75 171 MET A CA 1
ATOM 1353 C C . MET A 1 171 ? 11.980 9.040 -17.842 1.00 91.75 171 MET A C 1
ATOM 1355 O O . MET A 1 171 ? 12.791 9.144 -18.757 1.00 91.75 171 MET A O 1
ATOM 1359 N N . GLU A 1 172 ? 10.990 8.146 -17.852 1.00 90.94 172 GLU A N 1
ATOM 1360 C CA . GLU A 1 172 ? 10.814 7.139 -18.903 1.00 90.94 172 GLU A CA 1
ATOM 1361 C C . GLU A 1 172 ? 10.402 7.762 -20.252 1.00 90.94 172 GLU A C 1
ATOM 1363 O O . GLU A 1 172 ? 10.905 7.374 -21.305 1.00 90.94 172 GLU A O 1
ATOM 1368 N N . ILE A 1 173 ? 9.524 8.773 -20.240 1.00 91.00 173 ILE A N 1
ATOM 1369 C CA . ILE A 1 173 ? 9.092 9.503 -21.449 1.00 91.00 173 ILE A CA 1
ATOM 1370 C C . ILE A 1 173 ? 10.183 10.461 -21.954 1.00 91.00 173 ILE A C 1
ATOM 1372 O O . ILE A 1 173 ? 10.227 10.767 -23.145 1.00 91.00 173 ILE A O 1
ATOM 1376 N N . GLY A 1 174 ? 11.090 10.907 -21.078 1.00 84.44 174 GLY A N 1
ATOM 1377 C CA . GLY A 1 174 ? 12.162 11.868 -21.370 1.00 84.44 174 GLY A CA 1
ATOM 1378 C C . GLY A 1 174 ? 13.169 11.457 -22.456 1.00 84.44 174 GLY A C 1
ATOM 1379 O O . GLY A 1 174 ? 14.065 12.238 -22.776 1.00 84.44 174 GLY A O 1
ATOM 1380 N N . GLY A 1 175 ? 13.032 10.269 -23.054 1.00 65.00 175 GLY A N 1
ATOM 1381 C CA . GLY A 1 175 ? 13.622 9.959 -24.358 1.00 65.00 175 GLY A CA 1
ATOM 1382 C C . GLY A 1 175 ? 15.151 9.909 -24.379 1.00 65.00 175 GLY A C 1
ATOM 1383 O O . GLY A 1 175 ? 15.762 10.297 -25.370 1.00 65.00 175 GLY A O 1
ATOM 1384 N N . GLY A 1 176 ? 15.779 9.449 -23.293 1.00 63.44 176 GLY A N 1
ATOM 1385 C CA . GLY A 1 176 ? 17.230 9.232 -23.222 1.00 63.44 176 GLY A CA 1
ATOM 1386 C C . GLY A 1 176 ? 18.066 10.461 -22.849 1.00 63.44 176 GLY A C 1
ATOM 1387 O O . GLY A 1 176 ? 19.278 10.329 -22.674 1.00 63.44 176 GLY A O 1
ATOM 1388 N N . ALA A 1 177 ? 17.453 11.637 -22.666 1.00 75.19 177 ALA A N 1
ATOM 1389 C CA . ALA A 1 177 ? 18.123 12.748 -21.999 1.00 75.19 177 ALA A CA 1
ATOM 1390 C C . ALA A 1 177 ? 18.393 12.374 -20.534 1.00 75.19 177 ALA A C 1
ATOM 1392 O O . ALA A 1 177 ? 17.523 11.834 -19.850 1.00 75.19 177 ALA A O 1
ATOM 1393 N N . THR A 1 178 ? 19.599 12.657 -20.034 1.00 81.38 178 THR A N 1
ATOM 1394 C CA . THR A 1 178 ? 19.928 12.406 -18.627 1.00 81.38 178 THR A CA 1
ATOM 1395 C C . THR A 1 178 ? 18.978 13.210 -17.736 1.00 81.38 178 THR A C 1
ATOM 1397 O O . THR A 1 178 ? 18.973 14.442 -17.847 1.00 81.38 178 THR A O 1
ATOM 1400 N N . PRO A 1 179 ? 18.182 12.564 -16.864 1.00 86.75 179 PRO A N 1
ATOM 1401 C CA . PRO A 1 179 ? 17.250 13.280 -16.006 1.00 86.75 179 PRO A CA 1
ATOM 1402 C C . PRO A 1 179 ? 18.005 14.256 -15.092 1.00 86.75 179 PRO A C 1
ATOM 1404 O O . PRO A 1 179 ? 19.137 13.970 -14.684 1.00 86.75 179 PRO A O 1
ATOM 1407 N N . PRO A 1 180 ? 17.410 15.417 -14.768 1.00 89.75 180 PRO A N 1
ATOM 1408 C CA . PRO A 1 180 ? 18.066 16.407 -13.929 1.00 89.75 180 PRO A CA 1
ATOM 1409 C C . PRO A 1 180 ? 18.350 15.824 -12.540 1.00 89.75 180 PRO A C 1
ATOM 1411 O O . PRO A 1 180 ? 17.566 15.038 -12.006 1.00 89.75 180 PRO A O 1
ATOM 1414 N N . PHE A 1 181 ? 19.458 16.248 -11.926 1.00 88.94 181 PHE A N 1
ATOM 1415 C CA . PHE A 1 181 ? 19.902 15.742 -10.621 1.00 88.94 181 PHE A CA 1
ATOM 1416 C C . PHE A 1 181 ? 18.824 15.858 -9.528 1.00 88.94 181 PHE A C 1
ATOM 1418 O O . PHE A 1 181 ? 18.680 14.962 -8.701 1.00 88.94 181 PHE A O 1
ATOM 1425 N N . SER A 1 182 ? 18.013 16.920 -9.556 1.00 90.44 182 SER A N 1
ATOM 1426 C CA . SER A 1 182 ? 16.890 17.108 -8.628 1.00 90.44 182 SER A CA 1
ATOM 1427 C C . SER A 1 182 ? 15.818 16.020 -8.751 1.00 90.44 182 SER A C 1
ATOM 1429 O O . SER A 1 182 ? 15.268 15.585 -7.739 1.00 90.44 182 SER A O 1
ATOM 1431 N N . LEU A 1 183 ? 15.536 15.547 -9.968 1.00 89.94 183 LEU A N 1
ATOM 1432 C CA . LEU A 1 183 ? 14.563 14.483 -10.213 1.00 89.94 183 LEU A CA 1
ATOM 1433 C C . LEU A 1 183 ? 15.107 13.123 -9.760 1.00 89.94 183 LEU A C 1
ATOM 1435 O O . LEU A 1 183 ? 14.388 12.358 -9.131 1.00 89.94 183 LEU A O 1
ATOM 1439 N N . LEU A 1 184 ? 16.397 12.861 -9.992 1.00 90.06 184 LEU A N 1
ATOM 1440 C CA . LEU A 1 184 ? 17.064 11.657 -9.486 1.00 90.06 184 LEU A CA 1
ATOM 1441 C C . LEU A 1 184 ? 17.066 11.614 -7.954 1.00 90.06 184 LEU A C 1
ATOM 1443 O O . LEU A 1 184 ? 16.676 10.610 -7.363 1.00 90.06 184 LEU A O 1
ATOM 1447 N N . MET A 1 185 ? 17.449 12.718 -7.305 1.00 90.00 185 MET A N 1
ATOM 1448 C CA . MET A 1 185 ? 17.497 12.792 -5.845 1.00 90.00 185 MET A CA 1
ATOM 1449 C C . MET A 1 185 ? 16.117 12.720 -5.200 1.00 90.00 185 MET A C 1
ATOM 1451 O O . MET A 1 185 ? 15.957 12.053 -4.182 1.00 90.00 185 MET A O 1
ATOM 1455 N N . SER A 1 186 ? 15.116 13.386 -5.778 1.00 90.94 186 SER A N 1
ATOM 1456 C CA . SER A 1 186 ? 13.741 13.265 -5.285 1.00 90.94 186 SER A CA 1
ATOM 1457 C C . SER A 1 186 ? 13.221 11.844 -5.465 1.00 90.94 186 SER A C 1
ATOM 1459 O O . SER A 1 186 ? 12.697 11.294 -4.505 1.00 90.94 186 SER A O 1
ATOM 1461 N N . SER A 1 187 ? 13.441 11.214 -6.622 1.00 90.19 187 SER A N 1
ATOM 1462 C CA . SER A 1 187 ? 13.035 9.826 -6.849 1.00 90.19 187 SER A CA 1
ATOM 1463 C C . SER A 1 187 ? 13.691 8.861 -5.856 1.00 90.19 187 SER A C 1
ATOM 1465 O O . SER A 1 187 ? 12.998 8.055 -5.248 1.00 90.19 187 SER A O 1
ATOM 1467 N N . LEU A 1 188 ? 14.995 9.017 -5.597 1.00 89.38 188 LEU A N 1
ATOM 1468 C CA . LEU A 1 188 ? 15.745 8.251 -4.592 1.00 89.38 188 LEU A CA 1
ATOM 1469 C C . LEU A 1 188 ? 15.175 8.409 -3.170 1.00 89.38 188 LEU A C 1
ATOM 1471 O O . LEU A 1 188 ? 15.043 7.439 -2.427 1.00 89.38 188 LEU A O 1
ATOM 1475 N N . LEU A 1 189 ? 14.844 9.636 -2.763 1.00 91.69 189 LEU A N 1
ATOM 1476 C CA . LEU A 1 189 ? 14.249 9.878 -1.446 1.00 91.69 189 LEU A CA 1
ATOM 1477 C C . LEU A 1 189 ? 12.821 9.332 -1.365 1.00 91.69 189 LEU A C 1
ATOM 1479 O O . LEU A 1 189 ? 12.429 8.778 -0.339 1.00 91.69 189 LEU A O 1
ATOM 1483 N N . LEU A 1 190 ? 12.048 9.472 -2.442 1.00 92.56 190 LEU A N 1
ATOM 1484 C CA . LEU A 1 190 ? 10.669 9.004 -2.526 1.00 92.56 190 LEU A CA 1
ATOM 1485 C C . LEU A 1 190 ? 10.584 7.476 -2.528 1.00 92.56 190 LEU A C 1
ATOM 1487 O O . LEU A 1 190 ? 9.734 6.937 -1.822 1.00 92.56 190 LEU A O 1
ATOM 1491 N N . SER A 1 191 ? 11.484 6.783 -3.232 1.00 89.81 191 SER A N 1
ATOM 1492 C CA . SER A 1 191 ? 11.558 5.316 -3.241 1.00 89.81 191 SER A CA 1
ATOM 1493 C C . SER A 1 191 ? 11.880 4.742 -1.867 1.00 89.81 191 SER A C 1
ATOM 1495 O O . SER A 1 191 ? 11.524 3.612 -1.584 1.00 89.81 191 SER A O 1
ATOM 1497 N N . ILE A 1 192 ? 12.495 5.516 -0.973 1.00 89.38 192 ILE A N 1
ATOM 1498 C CA . ILE A 1 192 ? 12.723 5.108 0.416 1.00 89.38 192 ILE A CA 1
ATOM 1499 C C . ILE A 1 192 ? 11.542 5.504 1.314 1.00 89.38 192 ILE A C 1
ATOM 1501 O O . ILE A 1 192 ? 11.014 4.695 2.078 1.00 89.38 192 ILE A O 1
ATOM 1505 N N . ALA A 1 193 ? 11.118 6.767 1.245 1.00 92.12 193 ALA A N 1
ATOM 1506 C CA . ALA A 1 193 ? 10.139 7.325 2.172 1.00 92.12 193 ALA A CA 1
ATOM 1507 C C . ALA A 1 193 ? 8.726 6.754 1.969 1.00 92.12 193 ALA A C 1
ATOM 1509 O O . ALA A 1 193 ? 8.023 6.502 2.952 1.00 92.12 193 ALA A O 1
ATOM 1510 N N . ALA A 1 194 ? 8.308 6.544 0.715 1.00 91.44 194 ALA A N 1
ATOM 1511 C CA . ALA A 1 194 ? 6.980 6.036 0.386 1.00 91.44 194 ALA A CA 1
ATOM 1512 C C . ALA A 1 194 ? 6.720 4.636 0.979 1.00 91.44 194 ALA A C 1
ATOM 1514 O O . ALA A 1 194 ? 5.753 4.506 1.745 1.00 91.44 194 ALA A O 1
ATOM 1515 N N . PRO A 1 195 ? 7.574 3.617 0.738 1.00 88.50 195 PRO A N 1
ATOM 1516 C CA . PRO A 1 195 ? 7.379 2.295 1.323 1.00 88.50 195 PRO A CA 1
ATOM 1517 C C . PRO A 1 195 ? 7.640 2.263 2.832 1.00 88.50 195 PRO A C 1
ATOM 1519 O O . PRO A 1 195 ? 6.938 1.552 3.545 1.00 88.50 195 PRO A O 1
ATOM 1522 N N . ALA A 1 196 ? 8.564 3.068 3.373 1.00 89.50 196 ALA A N 1
ATOM 1523 C CA . ALA A 1 196 ? 8.778 3.126 4.823 1.00 89.50 196 ALA A CA 1
ATOM 1524 C C . ALA A 1 196 ? 7.520 3.598 5.575 1.00 89.50 196 ALA A C 1
ATOM 1526 O O . ALA A 1 196 ? 7.142 3.021 6.599 1.00 89.50 196 ALA A O 1
ATOM 1527 N N . LEU A 1 197 ? 6.834 4.620 5.051 1.00 91.12 197 LEU A N 1
ATOM 1528 C CA . LEU A 1 197 ? 5.559 5.075 5.608 1.00 91.12 197 LEU A CA 1
ATOM 1529 C C . LEU A 1 197 ? 4.416 4.090 5.342 1.00 91.12 197 LEU A C 1
ATOM 1531 O O . LEU A 1 197 ? 3.537 3.961 6.196 1.00 91.12 197 LEU A O 1
ATOM 1535 N N . GLY A 1 198 ? 4.445 3.370 4.217 1.00 87.88 198 GLY A N 1
ATOM 1536 C CA . GLY A 1 198 ? 3.523 2.267 3.931 1.00 87.88 198 GLY A CA 1
ATOM 1537 C C . GLY A 1 198 ? 3.631 1.154 4.978 1.00 87.88 198 GLY A C 1
ATOM 1538 O O . GLY A 1 198 ? 2.642 0.812 5.631 1.00 87.88 198 GLY A O 1
ATOM 1539 N N . ALA A 1 199 ? 4.855 0.693 5.249 1.00 86.44 199 ALA A N 1
ATOM 1540 C CA . ALA A 1 199 ? 5.159 -0.298 6.277 1.00 86.44 199 ALA A CA 1
ATOM 1541 C C . ALA A 1 199 ? 4.751 0.181 7.678 1.00 86.44 199 ALA A C 1
ATOM 1543 O O . ALA A 1 199 ? 4.083 -0.548 8.415 1.00 86.44 199 ALA A O 1
ATOM 1544 N N . PHE A 1 200 ? 5.075 1.430 8.038 1.00 89.56 200 PHE A N 1
ATOM 1545 C CA . PHE A 1 200 ? 4.615 2.027 9.295 1.00 89.56 200 PHE A CA 1
ATOM 1546 C C . PHE A 1 200 ? 3.086 2.007 9.394 1.00 89.56 200 PHE A C 1
ATOM 1548 O O . PHE A 1 200 ? 2.527 1.608 10.418 1.00 89.56 200 PHE A O 1
ATOM 1555 N N . SER A 1 201 ? 2.399 2.372 8.310 1.00 89.38 201 SER A N 1
ATOM 1556 C CA . SER A 1 201 ? 0.944 2.344 8.250 1.00 89.38 201 SER A CA 1
ATOM 1557 C C . SER A 1 201 ? 0.399 0.932 8.479 1.00 89.38 201 SER A C 1
ATOM 1559 O O . SER A 1 201 ? -0.460 0.743 9.341 1.00 89.38 201 SER A O 1
ATOM 1561 N N . ALA A 1 202 ? 0.944 -0.084 7.809 1.00 85.00 202 ALA A N 1
ATOM 1562 C CA . ALA A 1 202 ? 0.559 -1.481 8.002 1.00 85.00 202 ALA A CA 1
ATOM 1563 C C . ALA A 1 202 ? 0.771 -1.965 9.451 1.00 85.00 202 ALA A C 1
ATOM 1565 O O . ALA A 1 202 ? -0.135 -2.563 10.039 1.00 85.00 202 ALA A O 1
ATOM 1566 N N . VAL A 1 203 ? 1.905 -1.626 10.077 1.00 86.44 203 VAL A N 1
ATOM 1567 C CA . VAL A 1 203 ? 2.169 -1.932 11.496 1.00 86.44 203 VAL A CA 1
ATOM 1568 C C . VAL A 1 203 ? 1.134 -1.270 12.405 1.00 86.44 203 VAL A C 1
ATOM 1570 O O . VAL A 1 203 ? 0.628 -1.911 13.328 1.00 86.44 203 VAL A O 1
ATOM 1573 N N . THR A 1 204 ? 0.760 -0.012 12.145 1.00 88.75 204 THR A N 1
ATOM 1574 C CA . THR A 1 204 ? -0.288 0.651 12.939 1.00 88.75 204 THR A CA 1
ATOM 1575 C C . THR A 1 204 ? -1.657 -0.017 12.786 1.00 88.75 204 THR A C 1
ATOM 1577 O O . THR A 1 204 ? -2.390 -0.079 13.773 1.00 88.75 204 THR A O 1
ATOM 1580 N N . ARG A 1 205 ? -1.984 -0.597 11.616 1.00 86.62 205 ARG A N 1
ATOM 1581 C CA . ARG A 1 205 ? -3.206 -1.409 11.423 1.00 86.62 205 ARG A CA 1
ATOM 1582 C C . ARG A 1 205 ? -3.175 -2.682 12.259 1.00 86.62 205 ARG A C 1
ATOM 1584 O O . ARG A 1 205 ? -4.137 -2.976 12.964 1.00 86.62 205 ARG A O 1
ATOM 1591 N N . ALA A 1 206 ? -2.060 -3.410 12.225 1.00 83.38 206 ALA A N 1
ATOM 1592 C CA . ALA A 1 206 ? -1.883 -4.603 13.051 1.00 83.38 206 ALA A CA 1
ATOM 1593 C C . ALA A 1 206 ? -1.997 -4.259 14.548 1.00 83.38 206 ALA A C 1
ATOM 1595 O O . ALA A 1 206 ? -2.699 -4.936 15.301 1.00 83.38 206 ALA A O 1
ATOM 1596 N N . TYR A 1 207 ? -1.375 -3.153 14.969 1.00 86.75 207 TYR A N 1
ATOM 1597 C CA . TYR A 1 207 ? -1.466 -2.659 16.340 1.00 86.75 207 TYR A CA 1
ATOM 1598 C C . TYR A 1 207 ? -2.900 -2.287 16.739 1.00 86.75 207 TYR A C 1
ATOM 1600 O O . TYR A 1 207 ? -3.326 -2.641 17.836 1.00 86.75 207 TYR A O 1
ATOM 1608 N N . GLU A 1 208 ? -3.661 -1.617 15.867 1.00 86.06 208 GLU A N 1
ATOM 1609 C CA . GLU A 1 208 ? -5.070 -1.279 16.109 1.00 86.06 208 GLU A CA 1
ATOM 1610 C C . GLU A 1 208 ? -5.910 -2.533 16.373 1.00 86.06 208 GLU A C 1
ATOM 1612 O O . GLU A 1 208 ? -6.683 -2.557 17.329 1.00 86.06 208 GLU A O 1
ATOM 1617 N N . VAL A 1 209 ? -5.735 -3.592 15.577 1.00 81.69 209 VAL A N 1
ATOM 1618 C CA . VAL A 1 209 ? -6.476 -4.851 15.754 1.00 81.69 209 VAL A CA 1
ATOM 1619 C C . VAL A 1 209 ? -6.184 -5.474 17.121 1.00 81.69 209 VAL A C 1
ATOM 1621 O O . VAL A 1 209 ? -7.113 -5.816 17.858 1.00 81.69 209 VAL A O 1
ATOM 1624 N N . VAL A 1 210 ? -4.905 -5.560 17.501 1.00 81.94 210 VAL A N 1
ATOM 1625 C CA . VAL A 1 210 ? -4.490 -6.091 18.811 1.00 81.94 210 VAL A CA 1
ATOM 1626 C C . VAL A 1 210 ? -4.996 -5.208 19.954 1.00 81.94 210 VAL A C 1
ATOM 1628 O O . VAL A 1 210 ? -5.449 -5.710 20.986 1.00 81.94 210 VAL A O 1
ATOM 1631 N N . TYR A 1 211 ? -4.941 -3.888 19.786 1.00 84.38 211 TYR A N 1
ATOM 1632 C CA . TYR A 1 211 ? -5.390 -2.928 20.788 1.00 84.38 211 TYR A CA 1
ATOM 1633 C C . TYR A 1 211 ? -6.900 -3.016 21.025 1.00 84.38 211 TYR A C 1
ATOM 1635 O O . TYR A 1 211 ? -7.334 -3.133 22.174 1.00 84.38 211 TYR A O 1
ATOM 1643 N N . SER A 1 212 ? -7.689 -3.017 19.951 1.00 80.06 212 SER A N 1
ATOM 1644 C CA . SER A 1 212 ? -9.148 -3.139 19.994 1.00 80.06 212 SER A CA 1
ATOM 1645 C C . SER A 1 212 ? -9.580 -4.474 20.604 1.00 80.06 212 SER A C 1
ATOM 1647 O O . SER A 1 212 ? -10.472 -4.500 21.449 1.00 80.06 212 SER A O 1
ATOM 1649 N N . SER A 1 213 ? -8.881 -5.567 20.277 1.00 76.62 213 SER A N 1
ATOM 1650 C CA . SER A 1 213 ? -9.082 -6.877 20.911 1.00 76.62 213 SER A CA 1
ATOM 1651 C C . SER A 1 213 ? -8.862 -6.831 22.426 1.00 76.62 213 SER A C 1
ATOM 1653 O O . SER A 1 213 ? -9.739 -7.219 23.200 1.00 76.62 213 SER A O 1
ATOM 1655 N N . ARG A 1 214 ? -7.714 -6.299 22.871 1.00 82.19 214 ARG A N 1
ATOM 1656 C CA . ARG A 1 214 ? -7.395 -6.185 24.302 1.00 82.19 214 ARG A CA 1
ATOM 1657 C C . ARG A 1 214 ? -8.392 -5.305 25.047 1.00 82.19 214 ARG A C 1
ATOM 1659 O O . ARG A 1 214 ? -8.705 -5.597 26.197 1.00 82.19 214 ARG A O 1
ATOM 1666 N N . GLN A 1 215 ? -8.875 -4.231 24.423 1.00 82.38 215 GLN A N 1
ATOM 1667 C CA . GLN A 1 215 ? -9.914 -3.396 25.019 1.00 82.38 215 GLN A CA 1
ATOM 1668 C C . GLN A 1 215 ? -11.247 -4.133 25.153 1.00 82.38 215 GLN A C 1
ATOM 1670 O O . GLN A 1 215 ? -11.867 -4.034 26.207 1.00 82.38 215 GLN A O 1
ATOM 1675 N N . GLY A 1 216 ? -11.669 -4.872 24.124 1.00 78.12 216 GLY A N 1
ATOM 1676 C CA . GLY A 1 216 ? -12.900 -5.663 24.167 1.00 78.12 216 GLY A CA 1
ATOM 1677 C C . GLY A 1 216 ? -12.889 -6.670 25.316 1.00 78.12 216 GLY A C 1
ATOM 1678 O O . GLY A 1 216 ? -13.816 -6.685 26.121 1.00 78.12 216 GLY A O 1
ATOM 1679 N N . ILE A 1 217 ? -11.793 -7.425 25.463 1.00 80.19 217 ILE A N 1
ATOM 1680 C CA . ILE A 1 217 ? -11.623 -8.396 26.558 1.00 80.19 217 ILE A CA 1
ATOM 1681 C C . ILE A 1 217 ? -11.719 -7.703 27.919 1.00 80.19 217 ILE A C 1
ATOM 1683 O O . ILE A 1 217 ? -12.488 -8.142 28.764 1.00 80.19 217 ILE A O 1
ATOM 1687 N N . LYS A 1 218 ? -11.010 -6.584 28.118 1.00 85.00 218 LYS A N 1
ATOM 1688 C CA . LYS A 1 218 ? -11.068 -5.839 29.386 1.00 85.00 218 LYS A CA 1
ATOM 1689 C C . LYS A 1 218 ? -12.480 -5.383 29.740 1.00 85.00 218 LYS A C 1
ATOM 1691 O O . LYS A 1 218 ? -12.879 -5.538 30.885 1.00 85.00 218 LYS A O 1
ATOM 1696 N N . ARG A 1 219 ? -13.244 -4.865 28.770 1.00 82.44 219 ARG A N 1
ATOM 1697 C CA . ARG A 1 219 ? -14.634 -4.433 29.002 1.00 82.44 219 ARG A CA 1
ATOM 1698 C C . ARG A 1 219 ? -15.535 -5.600 29.403 1.00 82.44 219 ARG A C 1
ATOM 1700 O O . ARG A 1 219 ? -16.401 -5.415 30.248 1.00 82.44 219 ARG A O 1
ATOM 1707 N N . ILE A 1 220 ? -15.333 -6.776 28.806 1.00 83.81 220 ILE A N 1
ATOM 1708 C CA . ILE A 1 220 ? -16.080 -7.988 29.163 1.00 83.81 220 ILE A CA 1
ATOM 1709 C C . ILE A 1 220 ? -15.699 -8.438 30.574 1.00 83.81 220 ILE A C 1
ATOM 1711 O O . ILE A 1 220 ? -16.588 -8.608 31.396 1.00 83.81 220 ILE A O 1
ATOM 1715 N N . THR A 1 221 ? -14.406 -8.546 30.889 1.00 84.75 221 THR A N 1
ATOM 1716 C CA . THR A 1 221 ? -13.942 -8.947 32.228 1.00 84.75 221 THR A CA 1
ATOM 1717 C C . THR A 1 221 ? -14.422 -7.982 33.316 1.00 84.75 221 THR A C 1
ATOM 1719 O O . THR A 1 221 ? -14.931 -8.417 34.341 1.00 84.75 221 THR A O 1
ATOM 1722 N N . GLU A 1 222 ? -14.345 -6.667 33.083 1.00 88.38 222 GLU A N 1
ATOM 1723 C CA . GLU A 1 222 ? -14.863 -5.661 34.021 1.00 88.38 222 GLU A CA 1
ATOM 1724 C C . GLU A 1 222 ? -16.386 -5.755 34.200 1.00 88.38 222 GLU A C 1
ATOM 1726 O O . GLU A 1 222 ? -16.895 -5.498 35.290 1.00 88.38 222 GLU A O 1
ATOM 1731 N N . ALA A 1 223 ? -17.131 -6.101 33.146 1.00 86.12 223 ALA A N 1
ATOM 1732 C CA . ALA A 1 223 ? -18.571 -6.319 33.239 1.00 86.12 223 ALA A CA 1
ATOM 1733 C C . ALA A 1 223 ? -18.898 -7.605 34.018 1.00 86.12 223 ALA A C 1
ATOM 1735 O O . ALA A 1 223 ? -19.779 -7.575 34.873 1.00 86.12 223 ALA A O 1
ATOM 1736 N N . GLU A 1 224 ? -18.159 -8.694 33.792 1.00 88.25 224 GLU A N 1
ATOM 1737 C CA . GLU A 1 224 ? -18.299 -9.955 34.536 1.00 88.25 224 GLU A CA 1
ATOM 1738 C C . GLU A 1 224 ? -18.016 -9.767 36.032 1.00 88.25 224 GLU A C 1
ATOM 1740 O O . GLU A 1 224 ? -18.766 -10.268 36.872 1.00 88.25 224 GLU A O 1
ATOM 1745 N N . ASP A 1 225 ? -16.991 -8.988 36.385 1.00 91.44 225 ASP A N 1
ATOM 1746 C CA . ASP A 1 225 ? -16.698 -8.650 37.780 1.00 91.44 225 ASP A CA 1
ATOM 1747 C C . ASP A 1 225 ? -17.818 -7.808 38.411 1.00 91.44 225 ASP A C 1
ATOM 1749 O O . ASP A 1 225 ? -18.173 -8.011 39.574 1.00 91.44 225 ASP A O 1
ATOM 1753 N N . LYS A 1 226 ? -18.424 -6.880 37.659 1.00 92.12 226 LYS A N 1
ATOM 1754 C CA . LYS A 1 226 ? -19.566 -6.094 38.153 1.00 92.12 226 LYS A CA 1
ATOM 1755 C C . LYS A 1 226 ? -20.811 -6.951 38.361 1.00 92.12 226 LYS A C 1
ATOM 1757 O O . LYS A 1 226 ? -21.471 -6.766 39.380 1.00 92.12 226 LYS A O 1
ATOM 1762 N N . VAL A 1 227 ? -21.101 -7.895 37.466 1.00 92.25 227 VAL A N 1
ATOM 1763 C CA . VAL A 1 227 ? -22.196 -8.861 37.657 1.00 92.25 227 VAL A CA 1
ATOM 1764 C C . VAL A 1 227 ? -21.952 -9.721 38.891 1.00 92.25 227 VAL A C 1
ATOM 1766 O O . VAL A 1 227 ? -22.828 -9.834 39.744 1.00 92.25 227 VAL A O 1
ATOM 1769 N N . ARG A 1 228 ? -20.731 -10.248 39.056 1.00 92.12 228 ARG A N 1
ATOM 1770 C CA . ARG A 1 228 ? -20.354 -11.043 40.236 1.00 92.12 228 ARG A CA 1
ATOM 1771 C C . ARG A 1 228 ? -20.543 -10.277 41.546 1.00 92.12 228 ARG A C 1
ATOM 1773 O O . ARG A 1 228 ? -20.921 -10.865 42.553 1.00 92.12 228 ARG A O 1
ATOM 1780 N N . ASN A 1 229 ? -20.300 -8.970 41.522 1.00 93.88 229 ASN A N 1
ATOM 1781 C CA . ASN A 1 229 ? -20.473 -8.082 42.669 1.00 93.88 229 ASN A CA 1
ATOM 1782 C C . ASN A 1 229 ? -21.912 -7.548 42.823 1.00 93.88 229 ASN A C 1
ATOM 1784 O O . ASN A 1 229 ? -22.146 -6.694 43.676 1.00 93.88 229 ASN A O 1
ATOM 1788 N N . GLY A 1 230 ? -22.866 -7.999 41.999 1.00 91.75 230 GLY A N 1
ATOM 1789 C CA . GLY A 1 230 ? -24.260 -7.541 42.018 1.00 91.75 230 GLY A CA 1
ATOM 1790 C C . GLY A 1 230 ? -24.457 -6.085 41.574 1.00 91.75 230 GLY A C 1
ATOM 1791 O O . GLY A 1 230 ? -25.505 -5.502 41.834 1.00 91.75 230 GLY A O 1
ATOM 1792 N N . LEU A 1 231 ? -23.452 -5.479 40.932 1.00 92.12 231 LEU A N 1
ATOM 1793 C CA . LEU A 1 231 ? -23.462 -4.090 40.448 1.00 92.12 231 LEU A CA 1
ATOM 1794 C C . LEU A 1 231 ? -24.017 -3.950 39.024 1.00 92.12 231 LEU A C 1
ATOM 1796 O O . LEU A 1 231 ? -24.175 -2.830 38.541 1.00 92.12 231 LEU A O 1
ATOM 1800 N N . LEU A 1 232 ? -24.241 -5.066 38.334 1.00 91.88 232 LEU A N 1
ATOM 1801 C CA . LEU A 1 232 ? -24.739 -5.123 36.964 1.00 91.88 232 LEU A CA 1
ATOM 1802 C C . LEU A 1 232 ? -25.636 -6.356 36.822 1.00 91.88 232 LEU A C 1
ATOM 1804 O O . LEU A 1 232 ? -25.378 -7.374 37.466 1.00 91.88 232 LEU A O 1
ATOM 1808 N N . SER A 1 233 ? -26.668 -6.279 35.989 1.00 91.62 233 SER A N 1
ATOM 1809 C CA . SER A 1 233 ? -27.501 -7.444 35.677 1.00 91.62 233 SER A CA 1
ATOM 1810 C C . SER A 1 233 ? -26.828 -8.366 34.652 1.00 91.62 233 SER A C 1
ATOM 1812 O O . SER A 1 233 ? -26.043 -7.922 33.811 1.00 91.62 233 SER A O 1
ATOM 1814 N N . GLU A 1 234 ? -27.167 -9.657 34.684 1.00 89.81 234 GLU A N 1
ATOM 1815 C CA . GLU A 1 234 ? -26.751 -10.623 33.652 1.00 89.81 234 GLU A CA 1
ATOM 1816 C C . GLU A 1 234 ? -27.223 -10.196 32.248 1.00 89.81 234 GLU A C 1
ATOM 1818 O O . GLU A 1 234 ? -26.506 -10.369 31.267 1.00 89.81 234 GLU A O 1
ATOM 1823 N N . GLU A 1 235 ? -28.387 -9.548 32.137 1.00 89.31 235 GLU A N 1
ATOM 1824 C CA . GLU A 1 235 ? -28.916 -9.046 30.861 1.00 89.31 235 GLU A CA 1
ATOM 1825 C C . GLU A 1 235 ? -28.082 -7.882 30.294 1.00 89.31 235 GLU A C 1
ATOM 1827 O O . GLU A 1 235 ? -27.828 -7.805 29.087 1.00 89.31 235 GLU A O 1
ATOM 1832 N N . GLU A 1 236 ? -27.578 -6.993 31.154 1.00 87.38 236 GLU A N 1
ATOM 1833 C CA . GLU A 1 236 ? -26.636 -5.946 30.749 1.00 87.38 236 GLU A CA 1
ATOM 1834 C C . GLU A 1 236 ? -25.281 -6.532 30.345 1.00 87.38 236 GLU A C 1
ATOM 1836 O O . GLU A 1 236 ? -24.674 -6.051 29.386 1.00 87.38 236 GLU A O 1
ATOM 1841 N N . LEU A 1 237 ? -24.812 -7.586 31.019 1.00 85.94 237 LEU A N 1
ATOM 1842 C CA . LEU A 1 237 ? -23.601 -8.303 30.622 1.00 85.94 237 LEU A CA 1
ATOM 1843 C C . LEU A 1 237 ? -23.772 -8.976 29.265 1.00 85.94 237 LEU A C 1
ATOM 1845 O O . LEU A 1 237 ? -22.885 -8.844 28.425 1.00 85.94 237 LEU A O 1
ATOM 1849 N N . GLU A 1 238 ? -24.905 -9.626 29.013 1.00 83.25 238 GLU A N 1
ATOM 1850 C CA . GLU A 1 238 ? -25.234 -10.186 27.703 1.00 83.25 238 GLU A CA 1
ATOM 1851 C C . GLU A 1 238 ? -25.381 -9.094 26.644 1.00 83.25 238 GLU A C 1
ATOM 1853 O O . GLU A 1 238 ? -24.941 -9.272 25.513 1.00 83.25 238 GLU A O 1
ATOM 1858 N N . THR A 1 239 ? -25.875 -7.908 26.998 1.00 83.38 239 THR A N 1
ATOM 1859 C CA . THR A 1 239 ? -25.913 -6.755 26.087 1.00 83.38 239 THR A CA 1
ATOM 1860 C C . THR A 1 239 ? -24.514 -6.200 25.801 1.00 83.38 239 THR A C 1
ATOM 1862 O O . THR A 1 239 ? -24.221 -5.821 24.667 1.00 83.38 239 THR A O 1
ATOM 1865 N N . ILE A 1 240 ? -23.612 -6.165 26.787 1.00 78.62 240 ILE A N 1
ATOM 1866 C CA . ILE A 1 240 ? -22.209 -5.752 26.615 1.00 78.62 240 ILE A CA 1
ATOM 1867 C C . ILE A 1 240 ? -21.441 -6.799 25.810 1.00 78.62 240 ILE A C 1
ATOM 1869 O O . ILE A 1 240 ? -20.697 -6.431 24.899 1.00 78.62 240 ILE A O 1
ATOM 1873 N N . LYS A 1 241 ? -21.637 -8.088 26.106 1.00 79.38 241 LYS A N 1
ATOM 1874 C CA . LYS A 1 241 ? -21.111 -9.209 25.325 1.00 79.38 241 LYS A CA 1
ATOM 1875 C C . LYS A 1 241 ? -21.641 -9.116 23.910 1.00 79.38 241 LYS A C 1
ATOM 1877 O O . LYS A 1 241 ? -20.822 -9.062 23.016 1.00 79.38 241 LYS A O 1
ATOM 1882 N N . SER A 1 242 ? -22.946 -8.967 23.701 1.00 69.81 242 SER A N 1
ATOM 1883 C CA . SER A 1 242 ? -23.610 -8.802 22.400 1.00 69.81 242 SER A CA 1
ATOM 1884 C C . SER A 1 242 ? -23.142 -7.566 21.636 1.00 69.81 242 SER A C 1
ATOM 1886 O O . SER A 1 242 ? -22.867 -7.669 20.453 1.00 69.81 242 SER A O 1
ATOM 1888 N N . ASN A 1 243 ? -22.965 -6.404 22.268 1.00 69.25 243 ASN A N 1
ATOM 1889 C CA . ASN A 1 243 ? -22.478 -5.202 21.582 1.00 69.25 243 ASN A CA 1
ATOM 1890 C C . ASN A 1 243 ? -20.975 -5.273 21.274 1.00 69.25 243 ASN A C 1
ATOM 1892 O O . ASN A 1 243 ? -20.568 -4.849 20.194 1.00 69.25 243 ASN A O 1
ATOM 1896 N N . ASN A 1 244 ? -20.155 -5.861 22.154 1.00 64.50 244 ASN A N 1
ATOM 1897 C CA . ASN A 1 244 ? -18.770 -6.217 21.817 1.00 64.50 244 ASN A CA 1
ATOM 1898 C C . ASN A 1 244 ? -18.716 -7.354 20.771 1.00 64.50 244 ASN A C 1
ATOM 1900 O O . ASN A 1 244 ? -17.795 -7.390 19.959 1.00 64.50 244 ASN A O 1
ATOM 1904 N N . ASN A 1 245 ? -19.729 -8.226 20.745 1.00 48.28 245 ASN A N 1
ATOM 1905 C CA . ASN A 1 245 ? -19.933 -9.351 19.827 1.00 48.28 245 ASN A CA 1
ATOM 1906 C C . ASN A 1 245 ? -20.835 -9.000 18.633 1.00 48.28 245 ASN A C 1
ATOM 1908 O O . ASN A 1 245 ? -21.165 -9.897 17.869 1.00 48.28 245 ASN A O 1
ATOM 1912 N N . LYS A 1 246 ? -21.189 -7.731 18.370 1.00 47.12 246 LYS A N 1
ATOM 1913 C CA . LYS A 1 246 ? -21.869 -7.350 17.111 1.00 47.12 246 LYS A CA 1
ATOM 1914 C C . LYS A 1 246 ? -20.942 -7.532 15.905 1.00 47.12 246 LYS A C 1
ATOM 1916 O O . LYS A 1 246 ? -21.371 -7.453 14.760 1.00 47.12 246 LYS A O 1
ATOM 1921 N N . LYS A 1 247 ? -19.678 -7.867 16.171 1.00 44.28 247 LYS A N 1
ATOM 1922 C CA . LYS A 1 247 ? -18.860 -8.747 15.338 1.00 44.28 247 LYS A CA 1
ATOM 1923 C C . LYS A 1 247 ? -18.332 -9.866 16.241 1.00 44.28 247 LYS A C 1
ATOM 1925 O O . LYS A 1 247 ? -17.296 -9.651 16.872 1.00 44.28 247 LYS A O 1
ATOM 1930 N N . PRO A 1 248 ? -18.975 -11.044 16.339 1.00 37.75 248 PRO A N 1
ATOM 1931 C CA . PRO A 1 248 ? -18.406 -12.154 17.078 1.00 37.75 248 PRO A CA 1
ATOM 1932 C C . PRO A 1 248 ? -17.312 -12.713 16.175 1.00 37.75 248 PRO A C 1
ATOM 1934 O O . PRO A 1 248 ? -17.506 -13.672 15.436 1.00 37.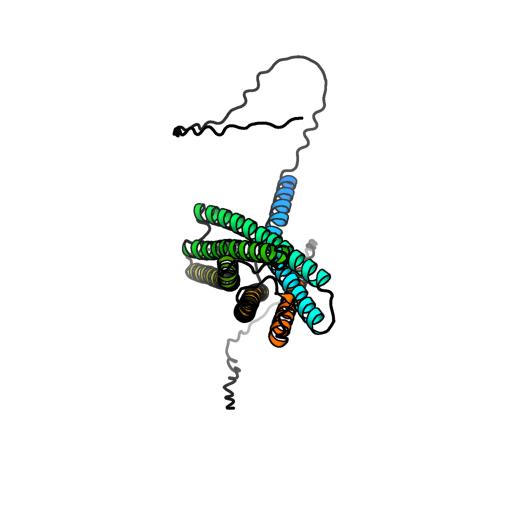75 248 PRO A O 1
ATOM 1937 N N . ARG A 1 249 ? -16.150 -12.057 16.149 1.00 48.94 249 ARG A N 1
ATOM 1938 C CA . ARG A 1 249 ? -14.959 -12.676 15.583 1.00 48.94 249 ARG A CA 1
ATOM 1939 C C . ARG A 1 249 ? -14.518 -13.697 16.612 1.00 48.94 249 ARG A C 1
ATOM 1941 O O . ARG A 1 249 ? -13.784 -13.366 17.539 1.00 48.94 249 ARG A O 1
ATOM 1948 N N . THR A 1 250 ? -14.999 -14.928 16.451 1.00 50.44 250 THR A N 1
ATOM 1949 C CA . THR A 1 250 ? -14.455 -16.137 17.077 1.00 50.44 250 THR A CA 1
ATOM 1950 C C . THR A 1 250 ? -12.937 -15.993 17.149 1.00 50.44 250 THR A C 1
ATOM 1952 O O . THR A 1 250 ? -12.351 -15.533 16.168 1.00 50.44 250 THR A O 1
ATOM 1955 N N . GLY A 1 251 ? -12.284 -16.359 18.260 1.00 57.59 251 GLY A N 1
ATOM 1956 C CA . GLY A 1 251 ? -10.849 -16.091 18.468 1.00 57.59 251 GLY A CA 1
ATOM 1957 C C . GLY A 1 251 ? -9.984 -16.355 17.224 1.00 57.59 251 GLY A C 1
ATOM 1958 O O . GLY A 1 251 ? -9.162 -15.519 16.862 1.00 57.59 251 GLY A O 1
ATOM 1959 N N . ARG A 1 252 ? -10.272 -17.431 16.474 1.00 60.06 252 ARG A N 1
ATOM 1960 C CA . ARG A 1 252 ? -9.632 -17.753 15.184 1.00 60.06 252 ARG A CA 1
ATOM 1961 C C . ARG A 1 252 ? -9.719 -16.650 14.119 1.00 60.06 252 ARG A C 1
ATOM 1963 O O . ARG A 1 252 ? -8.707 -16.373 13.493 1.00 60.06 252 ARG A O 1
ATOM 1970 N N . VAL A 1 253 ? -10.866 -16.003 13.912 1.00 60.94 253 VAL A N 1
ATOM 1971 C CA . VAL A 1 253 ? -11.055 -14.944 12.894 1.00 60.94 253 VAL A CA 1
ATOM 1972 C C . VAL A 1 253 ? -10.302 -13.666 13.277 1.00 60.94 253 VAL A C 1
ATOM 1974 O O . VAL A 1 253 ? -9.750 -12.976 12.422 1.00 60.94 253 VAL A O 1
ATOM 1977 N N . LEU A 1 254 ? -10.229 -13.355 14.574 1.00 64.31 254 LEU A N 1
ATOM 1978 C CA . LEU A 1 254 ? -9.431 -12.234 15.073 1.00 64.31 254 LEU A CA 1
ATOM 1979 C C . LEU A 1 254 ? -7.928 -12.496 14.904 1.00 64.31 254 LEU A C 1
ATOM 1981 O O . LEU A 1 254 ? -7.208 -11.613 14.438 1.00 64.31 254 LEU A O 1
ATOM 1985 N N . TYR A 1 255 ? -7.476 -13.712 15.234 1.00 67.19 255 TYR A N 1
ATOM 1986 C CA . TYR A 1 255 ? -6.103 -14.149 14.981 1.00 67.19 255 TYR A CA 1
ATOM 1987 C C . TYR A 1 255 ? -5.781 -14.121 13.487 1.00 67.19 255 TYR A C 1
ATOM 1989 O O . TYR A 1 255 ? -4.758 -13.559 13.124 1.00 67.19 255 TYR A O 1
ATOM 1997 N N . LEU A 1 256 ? -6.663 -14.622 12.618 1.00 68.81 256 LEU A N 1
ATOM 1998 C CA . LEU A 1 256 ? -6.471 -14.600 11.165 1.00 68.81 256 LEU A CA 1
ATOM 1999 C C . LEU A 1 256 ? -6.333 -13.175 10.625 1.00 68.81 256 LEU A C 1
ATOM 2001 O O . LEU A 1 256 ? -5.339 -12.883 9.969 1.00 68.81 256 LEU A O 1
ATOM 2005 N N . ARG A 1 257 ? -7.248 -12.258 10.965 1.00 70.19 257 ARG A N 1
ATOM 2006 C CA . ARG A 1 257 ? -7.186 -10.870 10.474 1.00 70.19 257 ARG A CA 1
ATOM 2007 C C . ARG A 1 257 ? -5.991 -10.103 11.049 1.00 70.19 257 ARG A C 1
ATOM 2009 O O . ARG A 1 257 ? -5.367 -9.315 10.344 1.00 70.19 257 ARG A O 1
ATOM 2016 N N . SER A 1 258 ? -5.638 -10.336 12.315 1.00 70.44 258 SER A N 1
ATOM 2017 C CA . SER A 1 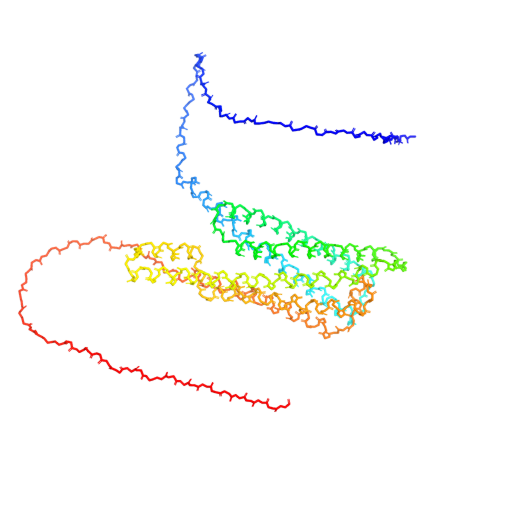258 ? -4.432 -9.750 12.917 1.00 70.44 258 SER A CA 1
ATOM 2018 C C . SER A 1 258 ? -3.158 -10.298 12.274 1.00 70.44 258 SER A C 1
ATOM 2020 O O . SER A 1 258 ? -2.243 -9.528 11.991 1.00 70.44 258 SER A O 1
ATOM 2022 N N . SER A 1 259 ? -3.101 -11.607 12.024 1.00 71.81 259 SER A N 1
ATOM 2023 C CA . SER A 1 259 ? -1.993 -12.256 11.323 1.00 71.81 259 SER A CA 1
ATOM 2024 C C . SER A 1 259 ? -1.893 -11.775 9.883 1.00 71.81 259 SER A C 1
ATOM 2026 O O . SER A 1 259 ? -0.790 -11.548 9.408 1.00 71.81 259 SER A O 1
ATOM 2028 N N . LEU A 1 260 ? -3.017 -11.531 9.210 1.00 75.25 260 LEU A N 1
ATOM 2029 C CA . LEU A 1 260 ? -3.046 -10.967 7.868 1.00 75.25 260 LEU A CA 1
ATOM 2030 C C . LEU A 1 260 ? -2.427 -9.569 7.839 1.00 75.25 260 LEU A C 1
A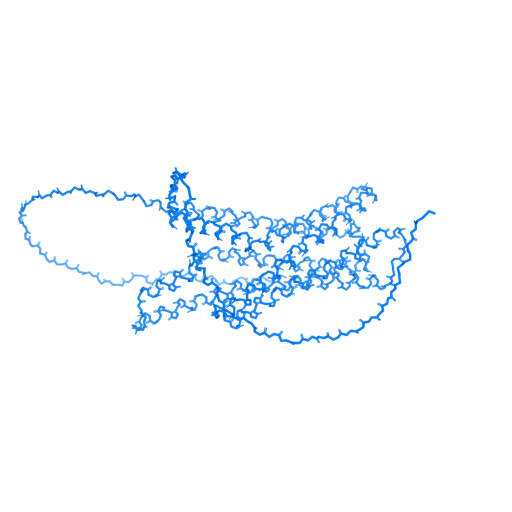TOM 2032 O O . LEU A 1 260 ? -1.545 -9.320 7.028 1.00 75.25 260 LEU A O 1
ATOM 2036 N N . PHE A 1 261 ? -2.813 -8.671 8.752 1.00 75.81 261 PHE A N 1
ATOM 2037 C CA . PHE A 1 261 ? -2.183 -7.348 8.838 1.00 75.81 261 PHE A CA 1
ATOM 2038 C C . PHE A 1 261 ? -0.709 -7.416 9.237 1.00 75.81 261 PHE A C 1
ATOM 2040 O O . PHE A 1 261 ? 0.076 -6.599 8.766 1.00 75.81 261 PHE A O 1
ATOM 2047 N N . LEU A 1 262 ? -0.318 -8.381 10.071 1.00 77.38 262 LEU A N 1
ATOM 2048 C CA . LEU A 1 262 ? 1.086 -8.597 10.412 1.00 77.38 262 LEU A CA 1
ATOM 2049 C C . LEU A 1 262 ? 1.889 -9.095 9.204 1.00 77.38 262 LEU A C 1
ATOM 2051 O O . LEU A 1 262 ? 3.011 -8.649 8.992 1.00 77.38 262 LEU A O 1
ATOM 2055 N N . VAL A 1 263 ? 1.307 -9.977 8.393 1.00 77.44 263 VAL A N 1
ATOM 2056 C CA . VAL A 1 263 ? 1.906 -10.461 7.146 1.00 77.44 263 VAL A CA 1
ATOM 2057 C C . VAL A 1 263 ? 1.985 -9.336 6.124 1.00 77.44 263 VAL A C 1
ATOM 2059 O O . VAL A 1 263 ? 3.027 -9.191 5.501 1.00 77.44 263 VAL A O 1
ATOM 2062 N N . ILE A 1 264 ? 0.947 -8.503 5.992 1.00 77.75 264 ILE A N 1
ATOM 2063 C CA . ILE A 1 264 ? 1.000 -7.285 5.168 1.00 77.75 264 ILE A CA 1
ATOM 2064 C C . ILE A 1 264 ? 2.132 -6.393 5.662 1.00 77.75 264 ILE A C 1
ATOM 2066 O O . ILE A 1 264 ? 2.944 -5.954 4.866 1.00 77.75 264 ILE A O 1
ATOM 2070 N N . ALA A 1 265 ? 2.242 -6.164 6.970 1.00 79.19 265 ALA A N 1
ATOM 2071 C CA . ALA A 1 265 ? 3.318 -5.352 7.524 1.00 79.19 265 ALA A CA 1
ATOM 2072 C C . ALA A 1 265 ? 4.708 -5.948 7.244 1.00 79.19 265 ALA A C 1
ATOM 2074 O O . ALA A 1 265 ? 5.629 -5.205 6.920 1.00 79.19 265 ALA A O 1
ATOM 2075 N N . ALA A 1 266 ? 4.862 -7.271 7.330 1.00 79.12 266 ALA A N 1
ATOM 2076 C CA . ALA A 1 266 ? 6.105 -7.957 6.989 1.00 79.12 266 ALA A CA 1
ATOM 2077 C C . ALA A 1 266 ? 6.414 -7.881 5.485 1.00 79.12 266 ALA A C 1
ATOM 2079 O O . ALA A 1 266 ? 7.563 -7.650 5.117 1.00 79.12 266 ALA A O 1
ATOM 2080 N N . PHE A 1 267 ? 5.397 -8.026 4.630 1.00 79.81 267 PHE A N 1
ATOM 2081 C CA . PHE A 1 267 ? 5.503 -7.847 3.184 1.00 79.81 267 PHE A CA 1
ATOM 2082 C C . PHE A 1 267 ? 5.936 -6.420 2.851 1.00 79.81 267 PHE A C 1
ATOM 2084 O O . PHE A 1 267 ? 6.948 -6.242 2.193 1.00 79.81 267 PHE A O 1
ATOM 2091 N N . GLU A 1 268 ? 5.238 -5.412 3.370 1.00 78.94 268 GLU A N 1
ATOM 2092 C CA . GLU A 1 268 ? 5.554 -3.993 3.179 1.00 78.94 268 GLU A CA 1
ATOM 2093 C C . GLU A 1 268 ? 6.951 -3.651 3.707 1.00 78.94 268 GLU A C 1
ATOM 2095 O O . GLU A 1 268 ? 7.674 -2.869 3.100 1.00 78.94 268 GLU A O 1
ATOM 2100 N N . PHE A 1 269 ? 7.377 -4.259 4.818 1.00 80.56 269 PHE A N 1
ATOM 2101 C CA . PHE A 1 269 ? 8.730 -4.086 5.339 1.00 80.56 269 PHE A CA 1
ATOM 2102 C C . PHE A 1 269 ? 9.786 -4.701 4.415 1.00 80.56 269 PHE A C 1
ATOM 2104 O O . PHE A 1 269 ? 10.778 -4.049 4.099 1.00 80.56 269 PHE A O 1
ATOM 2111 N N . ALA A 1 270 ? 9.584 -5.936 3.959 1.00 79.69 270 ALA A N 1
ATOM 2112 C CA . ALA A 1 270 ? 10.497 -6.584 3.024 1.00 79.69 270 ALA A CA 1
ATOM 2113 C C . ALA A 1 270 ? 10.532 -5.852 1.677 1.00 79.69 270 ALA A C 1
ATOM 2115 O O . ALA A 1 270 ? 11.606 -5.615 1.134 1.00 79.69 270 ALA A O 1
ATOM 2116 N N . HIS A 1 271 ? 9.375 -5.427 1.178 1.00 79.75 271 HIS A N 1
ATOM 2117 C CA . HIS A 1 271 ? 9.231 -4.617 -0.021 1.00 79.75 271 HIS A CA 1
ATOM 2118 C C . HIS A 1 271 ? 9.921 -3.256 0.135 1.00 79.75 271 HIS A C 1
ATOM 2120 O O . HIS A 1 271 ? 10.637 -2.818 -0.757 1.00 79.75 271 HIS A O 1
ATOM 2126 N N . CYS A 1 272 ? 9.817 -2.629 1.309 1.00 83.19 272 CYS A N 1
ATOM 2127 C CA . CYS A 1 272 ? 10.589 -1.440 1.655 1.00 83.19 272 CYS A CA 1
ATOM 2128 C C . CYS A 1 272 ? 12.096 -1.705 1.581 1.00 83.19 272 CYS A C 1
ATOM 2130 O O . CYS A 1 272 ? 12.812 -0.935 0.947 1.00 83.19 272 CYS A O 1
ATOM 2132 N N . MET A 1 273 ? 12.584 -2.812 2.152 1.00 82.06 273 MET A N 1
ATOM 2133 C CA . MET A 1 273 ? 13.995 -3.196 2.017 1.00 82.06 273 MET A CA 1
ATOM 2134 C C . MET A 1 273 ? 14.388 -3.417 0.551 1.00 82.06 273 MET A C 1
ATOM 2136 O O . MET A 1 273 ? 15.487 -3.020 0.168 1.00 82.06 273 MET A O 1
ATOM 2140 N N . CYS A 1 274 ? 13.493 -3.975 -0.276 1.00 80.38 274 CYS A N 1
ATOM 2141 C CA . CYS A 1 274 ? 13.709 -4.082 -1.718 1.00 80.38 274 CYS A CA 1
ATOM 2142 C C . CYS A 1 274 ? 13.904 -2.701 -2.327 1.00 80.38 274 CYS A C 1
ATOM 2144 O O . CYS A 1 274 ? 14.976 -2.438 -2.852 1.00 80.38 274 CYS A O 1
ATOM 2146 N N . HIS A 1 275 ? 12.971 -1.772 -2.128 1.00 80.56 275 HIS A N 1
ATOM 2147 C CA . HIS A 1 275 ? 13.111 -0.403 -2.626 1.00 80.56 275 HIS A CA 1
ATOM 2148 C C . HIS A 1 275 ? 14.357 0.321 -2.116 1.00 80.56 275 HIS A C 1
ATOM 2150 O O . HIS A 1 275 ? 14.952 1.092 -2.858 1.00 80.56 275 HIS A O 1
ATOM 2156 N N . PHE A 1 276 ? 14.804 0.073 -0.883 1.00 82.69 276 PHE A N 1
ATOM 2157 C CA . PHE A 1 276 ? 16.082 0.601 -0.391 1.00 82.69 276 PHE A CA 1
ATOM 2158 C C . PHE A 1 276 ? 17.266 0.098 -1.223 1.00 82.69 276 PHE A C 1
ATOM 2160 O O . PHE A 1 276 ? 18.125 0.885 -1.627 1.00 82.69 276 PHE A O 1
ATOM 2167 N N . VAL A 1 277 ? 17.306 -1.210 -1.475 1.00 83.62 277 VAL A N 1
ATOM 2168 C CA . VAL A 1 277 ? 18.347 -1.862 -2.273 1.00 83.62 277 VAL A CA 1
ATOM 2169 C C . VAL A 1 277 ? 18.273 -1.398 -3.730 1.00 83.62 277 VAL A C 1
ATOM 2171 O O . VAL A 1 277 ? 19.287 -1.009 -4.309 1.00 83.62 277 VAL A O 1
ATOM 2174 N N . GLU A 1 278 ? 17.076 -1.343 -4.308 1.00 80.69 278 GLU A N 1
ATOM 2175 C CA . GLU A 1 278 ? 16.831 -0.845 -5.660 1.00 80.69 278 GLU A CA 1
ATOM 2176 C C . GLU A 1 278 ? 17.254 0.609 -5.808 1.00 80.69 278 GLU A C 1
ATOM 2178 O O . GLU A 1 278 ? 17.960 0.957 -6.748 1.00 80.69 278 GLU A O 1
ATOM 2183 N N . ALA A 1 279 ? 16.881 1.469 -4.866 1.00 81.25 279 ALA A N 1
ATOM 2184 C CA . ALA A 1 279 ? 17.226 2.878 -4.915 1.00 81.25 279 ALA A CA 1
ATOM 2185 C C . ALA A 1 279 ? 18.741 3.095 -4.798 1.00 81.25 279 ALA A C 1
ATOM 2187 O O . ALA A 1 279 ? 19.292 3.962 -5.482 1.00 81.25 279 ALA A O 1
ATOM 2188 N N . TYR A 1 280 ? 19.420 2.268 -3.994 1.00 83.50 280 TYR A N 1
ATOM 2189 C CA . TYR A 1 280 ? 20.877 2.241 -3.910 1.00 83.50 280 TYR A CA 1
ATOM 2190 C C . TYR A 1 280 ? 21.520 1.822 -5.242 1.00 83.50 280 TYR A C 1
ATOM 2192 O O . TYR A 1 280 ? 22.409 2.518 -5.731 1.00 83.50 280 TYR A O 1
ATOM 2200 N N . TYR A 1 281 ? 21.046 0.741 -5.870 1.00 83.62 281 TYR A N 1
ATOM 2201 C CA . TYR A 1 281 ? 21.597 0.255 -7.142 1.00 83.62 281 TYR A CA 1
ATOM 2202 C C . TYR A 1 281 ? 21.256 1.147 -8.341 1.00 83.62 281 TYR A C 1
ATOM 2204 O O . TYR A 1 281 ? 22.082 1.329 -9.235 1.00 83.62 281 TYR A O 1
ATOM 2212 N N . LEU A 1 282 ? 20.054 1.720 -8.368 1.00 83.31 282 LEU A N 1
ATOM 2213 C CA . LEU A 1 282 ? 19.568 2.554 -9.465 1.00 83.31 282 LEU A CA 1
ATOM 2214 C C . LEU A 1 282 ? 19.991 4.019 -9.324 1.00 83.31 282 LEU A C 1
ATOM 2216 O O . LEU A 1 282 ? 19.839 4.779 -10.281 1.00 83.31 282 LEU A O 1
ATOM 2220 N N . LEU A 1 283 ? 20.520 4.438 -8.166 1.00 85.75 283 LEU A N 1
ATOM 2221 C CA . LEU A 1 283 ? 20.936 5.820 -7.886 1.00 85.75 283 LEU A CA 1
ATOM 2222 C C . LEU A 1 283 ? 19.839 6.844 -8.250 1.00 85.75 283 LEU A C 1
ATOM 2224 O O . LEU A 1 283 ? 20.109 7.894 -8.835 1.00 85.75 283 LEU A O 1
ATOM 2228 N N . GLY A 1 284 ? 18.579 6.502 -7.968 1.00 78.19 284 GLY A N 1
ATOM 2229 C CA . GLY A 1 284 ? 17.405 7.321 -8.297 1.00 78.19 284 GLY A CA 1
ATOM 2230 C C . GLY A 1 284 ? 16.867 7.184 -9.729 1.00 78.19 284 GLY A C 1
ATOM 2231 O O . GLY A 1 284 ? 15.842 7.786 -10.048 1.00 78.19 284 GLY A O 1
ATOM 2232 N N . LYS A 1 285 ? 17.483 6.371 -10.601 1.00 84.75 285 LYS A N 1
ATOM 2233 C CA . LYS A 1 285 ? 16.967 6.055 -11.948 1.00 84.75 285 LYS A CA 1
ATOM 2234 C C . LYS A 1 285 ? 15.842 5.014 -11.897 1.00 84.75 285 LYS A C 1
ATOM 2236 O O . LYS A 1 285 ? 15.940 3.943 -12.483 1.00 84.75 285 LYS A O 1
ATOM 2241 N N . THR A 1 286 ? 14.759 5.332 -11.200 1.00 81.69 286 THR A N 1
ATOM 2242 C CA . THR A 1 286 ? 13.647 4.400 -10.931 1.00 81.69 286 THR A CA 1
ATOM 2243 C C . THR A 1 286 ? 12.913 3.926 -12.186 1.00 81.69 286 THR A C 1
ATOM 2245 O O . THR A 1 286 ? 12.381 2.825 -12.204 1.00 81.69 286 THR A O 1
ATOM 2248 N N . HIS A 1 287 ? 12.967 4.685 -13.282 1.00 82.94 287 HIS A N 1
ATOM 2249 C CA . HIS A 1 287 ? 12.466 4.255 -14.593 1.00 82.94 287 HIS A CA 1
ATOM 2250 C C . HIS A 1 287 ? 13.152 2.976 -15.126 1.00 82.94 287 HIS A C 1
ATOM 2252 O O . HIS A 1 287 ? 12.576 2.236 -15.920 1.00 82.94 287 HIS A O 1
ATOM 2258 N N . HIS A 1 288 ? 14.338 2.639 -14.610 1.00 86.50 288 HIS A N 1
ATOM 2259 C CA . HIS A 1 288 ? 15.029 1.384 -14.894 1.00 86.50 288 HIS A CA 1
ATOM 2260 C C . HIS A 1 288 ? 14.625 0.210 -13.980 1.00 86.50 288 HIS A C 1
ATOM 2262 O O . HIS A 1 288 ? 15.400 -0.734 -13.833 1.00 86.50 288 HIS A O 1
ATOM 2268 N N . LEU A 1 289 ? 13.420 0.222 -13.403 1.00 83.38 289 LEU A N 1
ATOM 2269 C CA . LEU A 1 289 ? 12.909 -0.836 -12.518 1.00 83.38 289 LEU A CA 1
ATOM 2270 C C . LEU A 1 289 ? 13.150 -2.259 -13.067 1.00 83.38 289 LEU A C 1
ATOM 2272 O O . LEU A 1 289 ? 13.639 -3.138 -12.367 1.00 83.38 289 LEU A O 1
ATOM 2276 N N . PHE A 1 290 ? 12.903 -2.487 -14.358 1.00 85.25 290 PHE A N 1
ATOM 2277 C CA . PHE A 1 290 ? 13.057 -3.815 -14.970 1.00 85.25 290 PHE A CA 1
ATOM 2278 C C . PHE A 1 290 ? 14.496 -4.204 -15.350 1.00 85.25 290 PHE A C 1
ATOM 2280 O O . PHE A 1 290 ? 14.700 -5.249 -15.964 1.00 85.25 290 PHE A O 1
ATOM 2287 N N . TYR A 1 291 ? 15.495 -3.389 -15.001 1.00 83.69 291 TYR A N 1
ATOM 2288 C CA . TYR A 1 291 ? 16.917 -3.679 -15.233 1.00 83.69 291 TYR A CA 1
ATOM 2289 C C . TYR A 1 291 ? 17.645 -4.175 -13.985 1.00 83.69 291 TYR A C 1
ATOM 2291 O O . TYR A 1 291 ? 18.846 -4.441 -14.045 1.00 83.69 291 TYR A O 1
ATOM 2299 N N . ILE A 1 292 ? 16.947 -4.302 -12.856 1.00 82.88 292 ILE A N 1
ATOM 2300 C CA . ILE A 1 292 ? 17.511 -4.888 -11.642 1.00 82.88 292 ILE A CA 1
ATOM 2301 C C . ILE A 1 292 ? 17.834 -6.357 -11.911 1.00 82.88 292 ILE A C 1
ATOM 2303 O O . ILE A 1 292 ? 16.974 -7.124 -12.334 1.00 82.88 292 ILE A O 1
ATOM 2307 N N . THR A 1 293 ? 19.083 -6.749 -11.666 1.00 83.69 293 THR A N 1
ATOM 2308 C CA . THR A 1 293 ? 19.579 -8.111 -11.915 1.00 83.69 293 THR A CA 1
ATOM 2309 C C . THR A 1 293 ? 19.628 -8.981 -10.661 1.00 83.69 293 THR A C 1
ATOM 2311 O O . THR A 1 293 ? 19.968 -10.161 -10.759 1.00 83.69 293 THR A O 1
ATOM 2314 N N . ASP A 1 294 ? 19.288 -8.433 -9.491 1.00 85.06 294 ASP A N 1
ATOM 2315 C CA . ASP A 1 294 ? 19.288 -9.180 -8.235 1.00 85.06 294 ASP A CA 1
ATOM 2316 C C . ASP A 1 294 ? 18.108 -10.163 -8.181 1.00 85.06 294 ASP A C 1
ATOM 2318 O O . ASP A 1 294 ? 16.982 -9.838 -7.800 1.00 85.06 294 ASP A O 1
ATOM 2322 N N . GLN A 1 295 ? 18.385 -11.402 -8.581 1.00 85.94 295 GLN A N 1
ATOM 2323 C CA . GLN A 1 295 ? 17.403 -12.482 -8.610 1.00 85.94 295 GLN A CA 1
ATOM 2324 C C . GLN A 1 295 ? 16.934 -12.899 -7.214 1.00 85.94 295 GLN A C 1
ATOM 2326 O O . GLN A 1 295 ? 15.801 -13.358 -7.073 1.00 85.94 295 GLN A O 1
ATOM 2331 N N . VAL A 1 296 ? 17.779 -12.756 -6.185 1.00 85.25 296 VAL A N 1
ATOM 2332 C CA . VAL A 1 296 ? 17.419 -13.131 -4.810 1.00 85.25 296 VAL A CA 1
ATOM 2333 C C . VAL A 1 296 ? 16.382 -12.152 -4.280 1.00 85.25 296 VAL A C 1
ATOM 2335 O O . VAL A 1 296 ? 15.380 -12.574 -3.697 1.00 85.25 296 VAL A O 1
ATOM 2338 N N . LEU A 1 297 ? 16.583 -10.860 -4.544 1.00 82.00 297 LEU A N 1
ATOM 2339 C CA . LEU A 1 297 ? 15.637 -9.814 -4.179 1.00 82.00 297 LEU A CA 1
ATOM 2340 C C . LEU A 1 297 ? 14.277 -10.025 -4.857 1.00 82.00 297 LEU A C 1
ATOM 2342 O O . LEU A 1 297 ? 13.253 -10.135 -4.182 1.00 82.00 297 LEU A O 1
ATOM 2346 N N . LEU A 1 298 ? 14.283 -10.187 -6.184 1.00 82.94 298 LEU A N 1
ATOM 2347 C CA . LEU A 1 298 ? 13.074 -10.403 -6.986 1.00 82.94 298 LEU A CA 1
ATOM 2348 C C . LEU A 1 298 ? 12.345 -11.698 -6.598 1.00 82.94 298 LEU A C 1
ATOM 2350 O O . LEU A 1 298 ? 11.118 -11.717 -6.476 1.00 82.94 298 LEU A O 1
ATOM 2354 N N . GLY A 1 299 ? 13.094 -12.779 -6.364 1.00 85.75 299 GLY A N 1
ATOM 2355 C CA . GLY A 1 299 ? 12.550 -14.056 -5.908 1.00 85.75 299 GLY A CA 1
ATOM 2356 C C . GLY A 1 299 ? 11.912 -13.953 -4.522 1.00 85.75 299 GLY A C 1
ATOM 2357 O O . GLY A 1 299 ? 10.831 -14.499 -4.304 1.00 85.75 299 GLY A O 1
ATOM 2358 N N . THR A 1 300 ? 12.529 -13.200 -3.608 1.00 83.38 300 THR A N 1
ATOM 2359 C CA . THR A 1 300 ? 11.984 -12.949 -2.266 1.00 83.38 300 THR A CA 1
ATOM 2360 C C . THR A 1 300 ? 10.686 -12.148 -2.340 1.00 83.38 300 THR A C 1
ATOM 2362 O O . THR A 1 300 ? 9.700 -12.529 -1.708 1.00 83.38 300 THR A O 1
ATOM 2365 N N . GLN A 1 301 ? 10.640 -11.090 -3.156 1.00 83.94 301 GLN A N 1
ATOM 2366 C CA . GLN A 1 301 ? 9.424 -10.303 -3.373 1.00 83.94 301 GLN A CA 1
ATOM 2367 C C . GLN A 1 301 ? 8.283 -11.165 -3.933 1.00 83.94 301 GLN A C 1
ATOM 2369 O O . GLN A 1 301 ? 7.173 -11.145 -3.396 1.00 83.94 301 GLN A O 1
ATOM 2374 N N . ALA A 1 302 ? 8.555 -11.974 -4.961 1.00 86.62 302 ALA A N 1
ATOM 2375 C CA . ALA A 1 302 ? 7.560 -12.873 -5.544 1.00 86.62 302 ALA A CA 1
ATOM 2376 C C . ALA A 1 302 ? 7.075 -13.939 -4.542 1.00 86.62 302 ALA A C 1
ATOM 2378 O O . ALA A 1 302 ? 5.875 -14.205 -4.456 1.00 86.62 302 ALA A O 1
ATOM 2379 N N . ALA A 1 303 ? 7.980 -14.522 -3.749 1.00 86.19 303 ALA A N 1
ATOM 2380 C CA . ALA A 1 303 ? 7.636 -15.517 -2.735 1.00 86.19 303 ALA A CA 1
ATOM 2381 C C . ALA A 1 303 ? 6.764 -14.930 -1.613 1.00 86.19 303 ALA A C 1
ATOM 2383 O O . ALA A 1 303 ? 5.784 -15.554 -1.205 1.00 86.19 303 ALA A O 1
ATOM 2384 N N . LEU A 1 304 ? 7.080 -13.722 -1.137 1.00 83.19 304 LEU A N 1
ATOM 2385 C CA . LEU A 1 304 ? 6.279 -13.034 -0.123 1.00 83.19 304 LEU A CA 1
ATOM 2386 C C . LEU A 1 304 ? 4.905 -12.623 -0.661 1.00 83.19 304 LEU A C 1
ATOM 2388 O O . LEU A 1 304 ? 3.908 -12.772 0.047 1.00 83.19 304 LEU A O 1
ATOM 2392 N N . ALA A 1 305 ? 4.831 -12.169 -1.916 1.00 84.94 305 ALA A N 1
ATOM 2393 C CA . ALA A 1 305 ? 3.558 -11.898 -2.572 1.00 84.94 305 ALA A CA 1
ATOM 2394 C C . ALA A 1 305 ? 2.707 -13.173 -2.666 1.00 84.94 305 ALA A C 1
ATOM 2396 O O . ALA A 1 305 ? 1.542 -13.164 -2.274 1.00 84.94 305 ALA A O 1
ATOM 2397 N N . LEU A 1 306 ? 3.294 -14.296 -3.092 1.00 86.44 306 LEU A N 1
ATOM 2398 C CA . LEU A 1 306 ? 2.604 -15.586 -3.154 1.00 86.44 306 LEU A CA 1
ATOM 2399 C C . LEU A 1 306 ? 2.109 -16.040 -1.774 1.00 86.44 306 LEU A C 1
ATOM 2401 O O . LEU A 1 306 ? 0.964 -16.474 -1.647 1.00 86.44 306 LEU A O 1
ATOM 2405 N N . LEU A 1 307 ? 2.937 -15.905 -0.735 1.00 84.06 307 LEU A N 1
ATOM 2406 C CA . LEU A 1 307 ? 2.548 -16.210 0.642 1.00 84.06 307 LEU A CA 1
ATOM 2407 C C . LEU A 1 307 ? 1.341 -15.370 1.077 1.00 84.06 307 LEU A C 1
ATOM 2409 O O . LEU A 1 307 ? 0.395 -15.902 1.660 1.00 84.06 307 LEU A O 1
ATOM 2413 N N . PHE A 1 308 ? 1.339 -14.076 0.754 1.00 82.00 308 PHE A N 1
ATOM 2414 C CA . PHE A 1 308 ? 0.206 -13.199 1.023 1.00 82.00 308 PHE A CA 1
ATOM 2415 C C . PHE A 1 308 ? -1.063 -13.642 0.277 1.00 82.00 308 PHE A C 1
ATOM 2417 O O . PHE A 1 308 ? -2.134 -13.704 0.884 1.00 82.00 308 PHE A O 1
ATOM 2424 N N . LEU A 1 309 ? -0.954 -14.019 -1.004 1.00 83.44 309 LEU A N 1
ATOM 2425 C CA . LEU A 1 309 ? -2.083 -14.551 -1.777 1.00 83.44 309 LEU A CA 1
ATOM 2426 C C . LEU A 1 309 ? -2.654 -15.821 -1.131 1.00 83.44 309 LEU A C 1
ATOM 2428 O O . LEU A 1 309 ? -3.869 -15.930 -0.965 1.00 83.44 309 LEU A O 1
ATOM 2432 N N . VAL A 1 310 ? -1.795 -16.763 -0.730 1.00 84.56 310 VAL A N 1
ATOM 2433 C CA . VAL A 1 310 ? -2.209 -18.009 -0.064 1.00 84.56 310 VAL A CA 1
ATOM 2434 C C . VAL A 1 310 ? -2.940 -17.711 1.243 1.00 84.56 310 VAL A C 1
ATOM 2436 O O . VAL A 1 310 ? -4.005 -18.272 1.488 1.00 84.56 310 VAL A O 1
ATOM 2439 N N . LEU A 1 311 ? -2.422 -16.797 2.064 1.00 79.50 311 LEU A N 1
ATOM 2440 C CA . LEU A 1 311 ? -3.049 -16.433 3.336 1.00 79.50 311 LEU A CA 1
ATOM 2441 C C . LEU A 1 311 ? -4.419 -15.771 3.154 1.00 79.50 311 LEU A C 1
ATOM 2443 O O . LEU A 1 311 ? -5.337 -16.064 3.916 1.00 79.50 311 LEU A O 1
ATOM 2447 N N . GLN A 1 312 ? -4.587 -14.953 2.116 1.00 77.31 312 GLN A N 1
ATOM 2448 C CA . GLN A 1 312 ? -5.885 -14.381 1.740 1.00 77.31 312 GLN A CA 1
ATOM 2449 C C . GLN A 1 312 ? -6.892 -15.451 1.302 1.00 77.31 312 GLN A C 1
ATOM 2451 O O . GLN A 1 312 ? -8.062 -15.416 1.689 1.00 77.31 312 GLN A O 1
ATOM 2456 N N . PHE A 1 313 ? -6.449 -16.432 0.510 1.00 81.38 313 PHE A N 1
ATOM 2457 C CA . PHE A 1 313 ? -7.296 -17.565 0.138 1.00 81.38 313 PHE A CA 1
ATOM 2458 C C . PHE A 1 313 ? -7.700 -18.395 1.358 1.00 81.38 313 PHE A C 1
ATOM 2460 O O . PHE A 1 313 ? -8.868 -18.768 1.472 1.00 81.38 313 PHE A O 1
ATOM 2467 N N . LEU A 1 314 ? -6.768 -18.639 2.283 1.00 79.06 314 LEU A N 1
ATOM 2468 C CA . LEU A 1 314 ? -7.049 -19.346 3.530 1.00 79.06 314 LEU A CA 1
ATOM 2469 C C . LEU A 1 314 ? -8.047 -18.578 4.405 1.00 79.06 314 LEU A C 1
ATOM 2471 O O . LEU A 1 314 ? -8.978 -19.194 4.916 1.00 79.06 314 LEU A O 1
ATOM 2475 N N . GLU A 1 315 ? -7.918 -17.253 4.538 1.00 74.69 315 GLU A N 1
ATOM 2476 C CA . GLU A 1 315 ? -8.887 -16.433 5.281 1.00 74.69 315 GLU A CA 1
ATOM 2477 C C . GLU A 1 315 ? -10.303 -16.596 4.714 1.00 74.69 315 GLU A C 1
ATOM 2479 O O . GLU A 1 315 ? -11.223 -16.942 5.457 1.00 74.69 315 GLU A O 1
ATOM 2484 N N . LYS A 1 316 ? -10.472 -16.449 3.392 1.00 74.44 316 LYS A N 1
ATOM 2485 C CA . LYS A 1 316 ? -11.780 -16.629 2.737 1.00 74.44 316 LYS A CA 1
ATOM 2486 C C . LYS A 1 316 ? -12.323 -18.051 2.862 1.00 74.44 316 LYS A C 1
ATOM 2488 O O . LYS A 1 316 ? -13.533 -18.235 2.995 1.00 74.44 316 LYS A O 1
ATOM 2493 N N . TYR A 1 317 ? -11.451 -19.055 2.795 1.00 76.06 317 TYR A N 1
ATOM 2494 C CA . TYR A 1 317 ? -11.844 -20.454 2.936 1.00 76.06 317 TYR A CA 1
ATOM 2495 C C . TYR A 1 317 ? -12.393 -20.737 4.342 1.00 76.06 317 TYR A C 1
ATOM 2497 O O . TYR A 1 317 ? -13.499 -21.262 4.476 1.00 76.06 317 TYR A O 1
ATOM 2505 N N . PHE A 1 318 ? -11.678 -20.306 5.386 1.00 71.50 318 PHE A N 1
ATOM 2506 C CA . PHE A 1 318 ? -12.113 -20.487 6.773 1.00 71.50 318 PHE A CA 1
ATOM 2507 C C . PHE A 1 318 ? -13.316 -19.614 7.148 1.00 71.50 318 PHE A C 1
ATOM 2509 O O . PHE A 1 318 ? -14.126 -20.013 7.984 1.00 71.50 318 PHE A O 1
ATOM 2516 N N . GLU A 1 319 ? -13.477 -18.434 6.545 1.00 67.00 319 GLU A N 1
ATOM 2517 C CA . GLU A 1 319 ? -14.675 -17.614 6.748 1.00 67.00 319 GLU A CA 1
ATOM 2518 C C . GLU A 1 319 ? -15.934 -18.346 6.257 1.00 67.00 319 GLU A C 1
ATOM 2520 O O . GLU A 1 319 ? -16.938 -18.390 6.967 1.00 67.00 319 GLU A O 1
ATOM 2525 N N . LYS A 1 320 ? -15.855 -19.019 5.101 1.00 65.25 320 LYS A N 1
ATOM 2526 C CA . LYS A 1 320 ? -16.965 -19.800 4.534 1.00 65.25 320 LYS A CA 1
ATOM 2527 C C . LYS A 1 320 ? -17.329 -21.024 5.381 1.00 65.25 320 LYS A C 1
ATOM 2529 O O . LYS A 1 320 ? -18.510 -21.319 5.558 1.00 65.25 320 LYS A O 1
ATOM 2534 N N . GLU A 1 321 ? -16.337 -21.719 5.932 1.00 58.91 321 GLU A N 1
ATOM 2535 C CA . GLU A 1 321 ? -16.561 -22.893 6.785 1.00 58.91 321 GLU A CA 1
ATOM 2536 C C . GLU A 1 321 ? -17.336 -22.524 8.063 1.00 58.91 321 GLU A C 1
ATOM 2538 O O . GLU A 1 321 ? -18.291 -23.206 8.424 1.00 58.91 321 GLU A O 1
ATOM 2543 N N . ASN A 1 322 ? -17.032 -21.374 8.678 1.00 52.69 322 ASN A N 1
ATOM 2544 C CA . ASN A 1 322 ? -17.713 -20.916 9.895 1.00 52.69 322 ASN A CA 1
ATOM 2545 C C . ASN A 1 322 ? -19.176 -20.483 9.678 1.00 52.69 322 ASN A C 1
ATOM 2547 O O . ASN A 1 322 ? -19.972 -20.579 10.607 1.00 52.69 322 ASN A O 1
ATOM 2551 N N . VAL A 1 323 ? -19.559 -20.039 8.473 1.00 53.50 323 VAL A N 1
ATOM 2552 C CA . VAL A 1 323 ? -20.961 -19.682 8.158 1.00 53.50 323 VAL A CA 1
ATOM 2553 C C . VAL A 1 323 ? -21.850 -20.929 8.072 1.00 53.50 323 VAL A C 1
ATOM 2555 O O . VAL A 1 323 ? -23.040 -20.873 8.378 1.00 53.50 323 VAL A O 1
ATOM 2558 N N . THR A 1 324 ? -21.268 -22.075 7.717 1.00 45.81 324 THR A N 1
ATOM 2559 C CA . THR A 1 324 ? -22.012 -23.317 7.451 1.00 45.81 324 THR A CA 1
ATOM 2560 C C . THR A 1 324 ? -22.327 -24.116 8.726 1.00 45.81 324 THR A C 1
ATOM 2562 O O . THR A 1 324 ? -23.116 -25.051 8.679 1.00 45.81 324 THR A O 1
ATOM 2565 N N . VAL A 1 325 ? -21.751 -23.748 9.878 1.00 45.06 325 VAL A N 1
ATOM 2566 C CA . VAL A 1 325 ? -21.908 -24.471 11.161 1.00 45.06 325 VAL A CA 1
ATOM 2567 C C . VAL A 1 325 ? -22.949 -23.808 12.080 1.00 45.06 325 VAL A C 1
ATOM 2569 O O . VAL A 1 325 ? -23.037 -24.125 13.263 1.00 45.06 325 VAL A O 1
ATOM 2572 N N . THR A 1 326 ? -23.782 -22.900 11.564 1.00 33.84 326 THR A N 1
ATOM 2573 C CA . THR A 1 326 ? -24.941 -22.416 12.333 1.00 33.84 326 THR A CA 1
ATOM 2574 C C . THR A 1 326 ? -26.007 -23.517 12.311 1.00 33.84 326 THR A C 1
ATOM 2576 O O . THR A 1 326 ? -26.503 -23.815 11.224 1.00 33.84 326 THR A O 1
ATOM 2579 N N . PRO A 1 327 ? -26.343 -24.163 13.446 1.00 40.84 327 PRO A N 1
ATOM 2580 C CA . PRO A 1 327 ? -27.336 -25.224 13.449 1.00 40.84 327 PRO A CA 1
ATOM 2581 C C . PRO A 1 327 ? -28.677 -24.628 13.034 1.00 40.84 327 PRO A C 1
ATOM 2583 O O . PRO A 1 327 ? -29.158 -23.662 13.628 1.00 40.84 327 PRO A O 1
ATOM 2586 N N . GLU A 1 328 ? -29.253 -25.201 11.986 1.00 34.78 328 GLU A N 1
ATOM 2587 C CA . GLU A 1 328 ? -30.634 -24.988 11.595 1.00 34.78 328 GLU A CA 1
ATOM 2588 C C . GLU A 1 328 ? -31.496 -25.379 12.805 1.00 34.78 328 GLU A C 1
ATOM 2590 O O . GLU A 1 328 ? -31.638 -26.556 13.140 1.00 34.78 328 GLU A O 1
ATOM 2595 N N . ILE A 1 329 ? -31.982 -24.381 13.550 1.00 49.62 329 ILE A N 1
ATOM 2596 C CA . ILE A 1 329 ? -32.976 -24.606 14.596 1.00 49.62 329 ILE A CA 1
ATOM 2597 C C . ILE A 1 329 ? -34.235 -25.043 13.856 1.00 49.62 329 ILE A C 1
ATOM 2599 O O . ILE A 1 329 ? -34.961 -24.218 13.301 1.00 49.62 329 ILE A O 1
ATOM 2603 N N . SER A 1 330 ? -34.440 -26.359 13.812 1.00 37.06 330 SER A N 1
ATOM 2604 C CA . SER A 1 330 ? -35.676 -26.981 13.355 1.00 37.06 330 SER A CA 1
ATOM 2605 C C . SER A 1 330 ? -36.848 -26.337 14.106 1.00 37.06 330 SER A C 1
ATOM 2607 O O . SER A 1 330 ? -36.787 -26.239 15.339 1.00 37.06 330 SER A O 1
ATOM 2609 N N . PRO A 1 331 ? -37.886 -25.843 13.411 1.00 42.91 331 PRO A N 1
ATOM 2610 C CA . PRO A 1 331 ? -39.011 -25.206 14.067 1.00 42.91 331 PRO A CA 1
ATOM 2611 C C . PRO A 1 331 ? -39.747 -26.226 14.937 1.00 42.91 331 PRO A C 1
ATOM 2613 O O . PRO A 1 331 ? -39.936 -27.380 14.559 1.00 42.91 331 PRO A O 1
ATOM 2616 N N . ALA A 1 332 ? -40.115 -25.758 16.126 1.00 44.69 332 ALA A N 1
ATOM 2617 C CA . ALA A 1 332 ? -40.794 -26.486 17.179 1.00 44.69 332 ALA A CA 1
ATOM 2618 C C . ALA A 1 332 ? -41.940 -27.377 16.673 1.00 44.69 332 ALA A C 1
ATOM 2620 O O . ALA A 1 332 ? -42.928 -26.881 16.132 1.00 44.69 332 ALA A O 1
ATOM 2621 N N . GLU A 1 333 ? -41.853 -28.674 16.964 1.00 38.22 333 GLU A N 1
ATOM 2622 C CA . GLU A 1 333 ? -43.039 -29.504 17.133 1.00 38.22 333 GLU A CA 1
ATOM 2623 C C . GLU A 1 333 ? -43.529 -29.366 18.578 1.00 38.22 333 GLU A C 1
ATOM 2625 O O . GLU A 1 333 ? -42.894 -29.776 19.546 1.00 38.22 333 GLU A O 1
ATOM 2630 N N . THR A 1 334 ? -44.680 -28.732 18.729 1.00 36.88 334 THR A N 1
ATOM 2631 C CA . THR A 1 334 ? -45.665 -28.987 19.788 1.00 36.88 334 THR A CA 1
ATOM 2632 C C . THR A 1 334 ? -47.018 -28.650 19.155 1.00 36.88 334 THR A C 1
ATOM 2634 O O . THR A 1 334 ? -47.049 -27.726 18.338 1.00 36.88 334 THR A O 1
ATOM 2637 N N . PRO A 1 335 ? -48.140 -29.321 19.483 1.00 46.59 335 PRO A N 1
ATOM 2638 C CA . PRO A 1 335 ? -48.392 -30.027 20.744 1.00 46.59 335 PRO A CA 1
ATOM 2639 C C . PRO A 1 335 ? -49.131 -31.377 20.605 1.00 46.59 335 PRO A C 1
ATOM 2641 O O . PRO A 1 335 ? -50.008 -31.518 19.764 1.00 46.59 335 PRO A O 1
ATOM 2644 N N . GLU A 1 336 ? -48.929 -32.312 21.538 1.00 33.03 336 GLU A N 1
ATOM 2645 C CA . GLU A 1 336 ? -50.038 -33.192 21.929 1.00 33.03 336 GLU A CA 1
ATOM 2646 C C . GLU A 1 336 ? -50.150 -33.322 23.446 1.00 33.03 336 GLU A C 1
ATOM 2648 O O . GLU A 1 336 ? -49.266 -33.777 24.168 1.00 33.03 336 GLU A O 1
ATOM 2653 N N . LEU A 1 337 ? -51.303 -32.844 23.893 1.00 43.44 337 LEU A N 1
ATOM 2654 C CA . LEU A 1 337 ? -51.867 -32.927 25.216 1.00 43.44 337 LEU A CA 1
ATOM 2655 C C . LEU A 1 337 ? -52.465 -34.335 25.365 1.00 43.44 337 LEU A C 1
ATOM 2657 O O . LEU A 1 337 ? -53.508 -34.615 24.780 1.00 43.44 337 LEU A O 1
ATOM 2661 N N . GLN A 1 338 ? -51.851 -35.215 26.158 1.00 35.75 338 GLN A N 1
ATOM 2662 C CA . GLN A 1 338 ? -52.541 -36.404 26.666 1.00 35.75 338 GLN A CA 1
ATOM 2663 C C . GLN A 1 338 ? -52.486 -36.444 28.188 1.00 35.75 338 GLN A C 1
ATOM 2665 O O . GLN A 1 338 ? -51.461 -36.684 28.821 1.00 35.75 338 GLN A O 1
ATOM 2670 N N . SER A 1 339 ? -53.657 -36.172 28.756 1.00 39.06 339 SER A N 1
ATOM 2671 C CA . SER A 1 339 ? -54.027 -36.496 30.122 1.00 39.06 339 SER A CA 1
ATOM 2672 C C . SER A 1 339 ? -54.268 -38.003 30.213 1.00 39.06 339 SER A C 1
ATOM 2674 O O . SER A 1 339 ? -55.038 -38.498 29.397 1.00 39.06 339 SER A O 1
ATOM 2676 N N . THR A 1 340 ? -53.715 -38.681 31.222 1.00 35.00 340 THR A N 1
ATOM 2677 C CA . THR A 1 340 ? -54.457 -39.625 32.085 1.00 35.00 340 THR A CA 1
ATOM 2678 C C . THR A 1 340 ? -53.595 -40.095 33.265 1.00 35.00 340 THR A C 1
ATOM 2680 O O . THR A 1 340 ? -52.526 -40.663 33.082 1.00 35.00 340 THR A O 1
ATOM 2683 N N . ALA A 1 341 ? -54.108 -39.792 34.458 1.00 39.25 341 ALA A N 1
ATOM 2684 C CA . ALA A 1 341 ? -54.196 -40.557 35.706 1.00 39.25 341 ALA A CA 1
ATOM 2685 C C . ALA A 1 341 ? -53.246 -41.736 36.046 1.00 39.25 341 ALA A C 1
ATOM 2687 O O . ALA A 1 341 ? -53.168 -42.732 35.339 1.00 39.25 341 ALA A O 1
ATOM 2688 N N . GLU A 1 342 ? -52.726 -41.621 37.280 1.00 35.59 342 GLU A N 1
ATOM 2689 C CA . GLU A 1 342 ? -52.635 -42.630 38.358 1.00 35.59 342 GLU A CA 1
ATOM 2690 C C . GLU A 1 342 ? -51.791 -43.906 38.173 1.00 35.59 342 GLU A C 1
ATOM 2692 O O . GLU A 1 342 ? -52.165 -44.840 37.478 1.00 35.59 342 GLU A O 1
ATOM 2697 N N . THR A 1 343 ? -50.746 -44.075 38.993 1.00 33.34 343 THR A N 1
ATOM 2698 C CA . THR A 1 343 ? -50.796 -44.831 40.273 1.00 33.34 343 THR A CA 1
ATOM 2699 C C . THR A 1 343 ? -49.404 -44.913 40.920 1.00 33.34 343 THR A C 1
ATOM 2701 O O . THR A 1 343 ? -48.380 -44.735 40.269 1.00 33.34 343 THR A O 1
ATOM 2704 N N . GLY A 1 344 ? -49.384 -45.068 42.247 1.00 32.81 344 GLY A N 1
ATOM 2705 C CA . GLY A 1 344 ? -48.246 -44.765 43.112 1.00 32.81 344 GLY A CA 1
ATOM 2706 C C . GLY A 1 344 ? -47.108 -45.786 43.183 1.00 32.81 344 GLY A C 1
ATOM 2707 O O . GLY A 1 344 ? -47.167 -46.893 42.663 1.00 32.81 344 GLY A O 1
ATOM 2708 N N . GLY A 1 345 ? -46.072 -45.396 43.924 1.00 32.38 345 GLY A N 1
ATOM 2709 C CA . GLY A 1 345 ? -44.930 -46.237 44.263 1.00 32.38 345 GLY A CA 1
ATOM 2710 C C . GLY A 1 345 ? -43.926 -45.454 45.100 1.00 32.38 345 GLY A C 1
ATOM 2711 O O . GLY A 1 345 ? -43.563 -44.339 44.760 1.00 32.38 345 GLY A O 1
ATOM 2712 N N . ARG A 1 346 ? -43.559 -46.022 46.241 1.00 32.03 346 ARG A N 1
ATOM 2713 C CA . ARG A 1 346 ? -42.868 -45.432 47.393 1.00 32.03 346 ARG A CA 1
ATOM 2714 C C . ARG A 1 346 ? -41.368 -45.771 47.367 1.00 32.03 346 ARG A C 1
ATOM 2716 O O . ARG A 1 346 ? -41.008 -46.758 46.734 1.00 32.03 346 ARG A O 1
ATOM 2723 N N . CYS A 1 347 ? -40.601 -45.060 48.206 1.00 32.28 347 CYS A N 1
ATOM 2724 C CA . CYS A 1 347 ? -39.252 -45.383 48.722 1.00 32.28 347 CYS A CA 1
ATOM 2725 C C . CYS A 1 347 ? -38.085 -45.130 47.752 1.00 32.28 347 CYS A C 1
ATOM 2727 O O . CYS A 1 347 ? -38.222 -45.297 46.553 1.00 32.28 347 CYS A O 1
ATOM 2729 N N . ASP A 1 348 ? -36.866 -44.797 48.162 1.00 31.52 348 ASP A N 1
ATOM 2730 C CA . ASP A 1 348 ? -36.271 -44.286 49.399 1.00 31.52 348 ASP A CA 1
ATOM 2731 C C . ASP A 1 348 ? -34.821 -43.944 49.020 1.00 31.52 348 ASP A C 1
ATOM 2733 O O . ASP A 1 348 ? -34.160 -44.756 48.387 1.00 31.52 348 ASP A O 1
ATOM 2737 N N . SER A 1 349 ? -34.318 -42.813 49.515 1.00 35.91 349 SER A N 1
ATOM 2738 C CA . SER A 1 349 ? -32.937 -42.618 49.984 1.00 35.91 349 SER A CA 1
ATOM 2739 C C . SER A 1 349 ? -31.719 -42.797 49.047 1.00 35.91 349 SER A C 1
ATOM 2741 O O . SER A 1 349 ? -31.666 -43.617 48.143 1.00 35.91 349 SER A O 1
ATOM 2743 N N . LEU A 1 350 ? -30.668 -42.080 49.460 1.00 34.50 350 LEU A N 1
ATOM 2744 C CA . LEU A 1 350 ? -29.236 -42.338 49.260 1.00 34.50 350 LEU A CA 1
ATOM 2745 C C . LEU A 1 350 ? -28.521 -41.693 48.057 1.00 34.50 350 LEU A C 1
ATOM 2747 O O . LEU A 1 350 ? -28.446 -42.219 46.956 1.00 34.50 350 LEU A O 1
ATOM 2751 N N . ALA A 1 351 ? -27.823 -40.616 48.438 1.00 33.38 351 ALA A N 1
ATOM 2752 C CA . ALA A 1 351 ? -26.371 -40.450 48.311 1.00 33.38 351 ALA A CA 1
ATOM 2753 C C . ALA A 1 351 ? -25.822 -39.687 47.089 1.00 33.38 351 ALA A C 1
ATOM 2755 O O . ALA A 1 351 ? -25.609 -40.229 46.010 1.00 33.38 351 ALA A O 1
ATOM 2756 N N . CYS A 1 352 ? -25.438 -38.434 47.363 1.00 35.12 352 CYS A N 1
ATOM 2757 C CA . CYS A 1 352 ? -24.246 -37.795 46.795 1.00 35.12 352 CYS A CA 1
ATOM 2758 C C . CYS A 1 352 ? -22.968 -38.597 47.104 1.00 35.12 352 CYS A C 1
ATOM 2760 O O . CYS A 1 352 ? -22.851 -39.177 48.187 1.00 35.12 352 CYS A O 1
ATOM 2762 N N . PRO A 1 353 ? -21.955 -38.4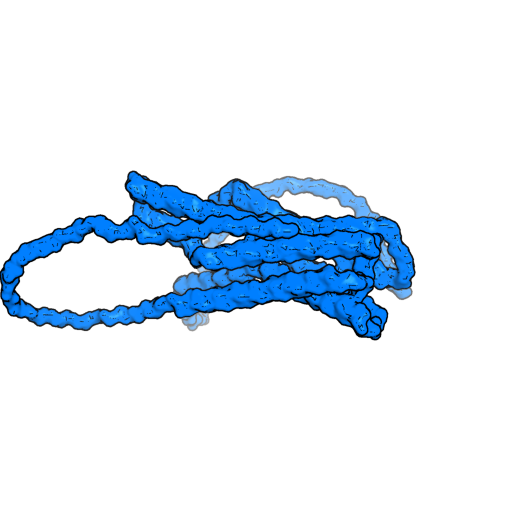72 46.235 1.00 43.88 353 PRO A N 1
ATOM 2763 C CA . PRO A 1 353 ? -20.657 -37.915 46.652 1.00 43.88 353 PRO A CA 1
ATOM 2764 C C . PRO A 1 353 ? -20.220 -36.792 45.671 1.00 43.88 353 PRO A C 1
ATOM 2766 O O . PRO A 1 353 ? -20.433 -36.907 44.469 1.00 43.88 353 PRO A O 1
ATOM 2769 N N . GLN A 1 354 ? -19.843 -35.575 46.103 1.00 35.09 354 GLN A N 1
ATOM 2770 C CA . GLN A 1 354 ? -18.506 -35.154 46.594 1.00 35.09 354 GLN A CA 1
ATOM 2771 C C . GLN A 1 354 ? -17.368 -35.771 45.753 1.00 35.09 354 GLN A C 1
ATOM 2773 O O . GLN A 1 354 ? -17.204 -36.982 45.750 1.00 35.09 354 GLN A O 1
ATOM 2778 N N . LEU A 1 355 ? -16.758 -35.012 44.836 1.00 32.69 355 LEU A N 1
ATOM 2779 C CA . LEU A 1 355 ? -15.592 -34.127 45.036 1.00 32.69 355 LEU A CA 1
ATOM 2780 C C . LEU A 1 355 ? -14.273 -34.916 45.195 1.00 32.69 355 LEU A C 1
ATOM 2782 O O . LEU A 1 355 ? -14.177 -35.783 46.050 1.00 32.69 355 LEU A O 1
ATOM 2786 N N . GLU A 1 356 ? -13.274 -34.494 44.411 1.00 32.22 356 GLU A N 1
ATOM 2787 C CA . GLU A 1 356 ? -11.833 -34.822 44.438 1.00 32.22 356 GLU A CA 1
ATOM 2788 C C . GLU A 1 356 ? -11.290 -35.859 43.438 1.00 32.22 356 GLU A C 1
ATOM 2790 O O . GLU A 1 356 ? -11.904 -36.873 43.140 1.00 32.22 356 GLU A O 1
ATOM 2795 N N . GLU A 1 357 ? -10.085 -35.532 42.946 1.00 35.06 357 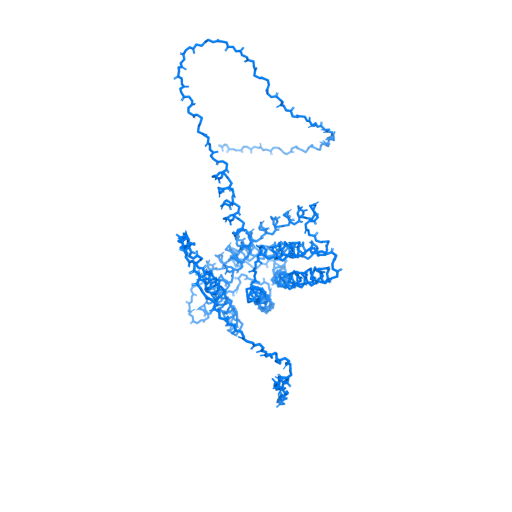GLU A N 1
ATOM 2796 C CA . GLU A 1 357 ? -9.263 -36.181 41.909 1.00 35.06 357 GLU A CA 1
ATOM 2797 C C . GLU A 1 357 ? -9.781 -35.967 40.471 1.00 35.06 357 GLU A C 1
ATOM 2799 O O . GLU A 1 357 ? -10.827 -36.448 40.075 1.00 35.06 357 GLU A O 1
ATOM 2804 N N . VAL A 1 358 ? -9.133 -35.214 39.577 1.00 37.06 358 VAL A N 1
ATOM 2805 C CA . VAL A 1 358 ? -7.728 -35.317 39.171 1.00 37.06 358 VAL A CA 1
ATOM 2806 C C . VAL A 1 358 ? -7.251 -33.952 38.643 1.00 37.06 358 VAL A C 1
ATOM 2808 O O . VAL A 1 358 ? -7.434 -33.600 37.479 1.00 37.06 358 VAL A O 1
ATOM 2811 N N . ILE A 1 359 ? -6.566 -33.186 39.496 1.00 37.78 359 ILE A N 1
ATOM 2812 C CA . ILE A 1 359 ? -5.498 -32.281 39.055 1.00 37.78 359 ILE A CA 1
ATOM 2813 C C . ILE A 1 359 ? -4.257 -33.161 38.931 1.00 37.78 359 ILE A C 1
ATOM 2815 O O . ILE A 1 359 ? -3.645 -33.485 39.943 1.00 37.78 359 ILE A O 1
ATOM 2819 N N . LYS A 1 360 ? -3.915 -33.589 37.711 1.00 34.72 360 LYS A N 1
ATOM 2820 C CA . LYS A 1 360 ? -2.587 -34.104 37.326 1.00 34.72 360 LYS A CA 1
ATOM 2821 C C . LYS A 1 360 ? -2.593 -34.461 35.840 1.00 34.72 360 LYS A C 1
ATOM 2823 O O . LYS A 1 360 ? -3.014 -35.549 35.479 1.00 34.72 360 LYS A O 1
ATOM 2828 N N . ALA A 1 361 ? -2.115 -33.542 35.003 1.00 33.88 361 ALA A N 1
ATOM 2829 C CA . ALA A 1 361 ? -1.268 -33.836 33.839 1.00 33.88 361 ALA A CA 1
ATOM 2830 C C . ALA A 1 361 ? -1.033 -32.552 33.029 1.00 33.88 361 ALA A C 1
ATOM 2832 O O . ALA A 1 361 ? -1.719 -32.269 32.053 1.00 33.88 361 ALA A O 1
ATOM 2833 N N . ALA A 1 362 ? -0.025 -31.784 33.432 1.00 35.47 362 ALA A N 1
ATOM 2834 C CA . ALA A 1 362 ? 0.706 -30.917 32.519 1.00 35.47 362 ALA A CA 1
ATOM 2835 C C . ALA A 1 362 ? 2.077 -31.561 32.285 1.00 35.47 362 ALA A C 1
ATOM 2837 O O . ALA A 1 362 ? 2.721 -31.932 33.271 1.00 35.47 362 ALA A O 1
ATOM 2838 N N . PRO A 1 363 ? 2.574 -31.652 31.043 1.00 47.16 363 PRO A N 1
ATOM 2839 C CA . PRO A 1 363 ? 3.998 -31.747 30.808 1.00 47.16 363 PRO A CA 1
ATOM 2840 C C . PRO A 1 363 ? 4.547 -30.396 30.343 1.00 47.16 363 PRO A C 1
ATOM 2842 O O . PRO A 1 363 ? 4.130 -29.831 29.331 1.00 47.16 363 PRO A O 1
ATOM 2845 N N . LEU A 1 364 ? 5.529 -29.916 31.110 1.00 34.62 364 LEU A N 1
ATOM 2846 C CA . LEU A 1 364 ? 6.582 -29.026 30.642 1.00 34.62 364 LEU A CA 1
ATOM 2847 C C . LEU A 1 364 ? 7.225 -29.609 29.374 1.00 34.62 364 LEU A C 1
ATOM 2849 O O . LEU A 1 364 ? 7.608 -30.777 29.368 1.00 34.62 364 LEU A O 1
ATOM 2853 N N . ILE A 1 365 ? 7.480 -28.768 28.372 1.00 35.53 365 ILE A N 1
ATOM 2854 C CA . ILE A 1 365 ? 8.567 -29.005 27.417 1.00 35.53 365 ILE A CA 1
ATOM 2855 C C . ILE A 1 365 ? 9.509 -27.809 27.492 1.00 35.53 365 ILE A C 1
ATOM 2857 O O . ILE A 1 365 ? 9.188 -26.692 27.089 1.00 35.53 365 ILE A O 1
ATOM 2861 N N . ALA A 1 366 ? 10.665 -28.077 28.089 1.00 34.47 366 ALA A N 1
ATOM 2862 C CA . ALA A 1 366 ? 11.801 -27.188 28.182 1.00 34.47 366 ALA A CA 1
ATOM 2863 C C . ALA A 1 366 ? 12.681 -27.308 26.929 1.00 34.47 366 ALA A C 1
ATOM 2865 O O . ALA A 1 366 ? 12.944 -28.405 26.450 1.00 34.47 366 ALA A O 1
ATOM 2866 N N . GLY A 1 367 ? 13.149 -26.148 26.465 1.00 30.72 367 GLY A N 1
ATOM 2867 C CA . GLY A 1 367 ? 14.510 -25.864 26.006 1.00 30.72 367 GLY A CA 1
ATOM 2868 C C . GLY A 1 367 ? 15.226 -26.852 25.084 1.00 30.72 367 GLY A C 1
ATOM 2869 O O . GLY A 1 367 ? 15.752 -27.866 25.532 1.00 30.72 367 GLY A O 1
ATOM 2870 N N . GLN A 1 368 ? 15.472 -26.410 23.850 1.00 30.31 368 GLN A N 1
ATOM 2871 C CA . GLN A 1 368 ? 16.627 -26.865 23.083 1.00 30.31 368 GLN A CA 1
ATOM 2872 C C . GLN A 1 368 ? 17.417 -25.654 22.571 1.00 30.31 368 GLN A C 1
ATOM 2874 O O . GLN A 1 368 ? 16.985 -24.919 21.687 1.00 30.31 368 GLN A O 1
ATOM 2879 N N . ARG A 1 369 ? 18.581 -25.436 23.197 1.00 30.30 369 ARG A N 1
ATOM 2880 C CA . ARG A 1 369 ? 19.710 -24.687 22.636 1.00 30.30 369 ARG A CA 1
ATOM 2881 C C . ARG A 1 369 ? 20.214 -25.458 21.421 1.00 30.30 369 ARG A C 1
ATOM 2883 O O . ARG A 1 369 ? 20.512 -26.642 21.558 1.00 30.30 369 ARG A O 1
ATOM 2890 N N . ILE A 1 370 ? 20.418 -24.775 20.302 1.00 35.66 370 ILE A N 1
ATOM 2891 C CA . ILE A 1 370 ? 21.377 -25.217 19.291 1.00 35.66 370 ILE A CA 1
ATOM 2892 C C . ILE A 1 370 ? 22.397 -24.099 19.120 1.00 35.66 370 ILE A C 1
ATOM 2894 O O . ILE A 1 370 ? 22.061 -22.954 18.831 1.00 35.66 370 ILE A O 1
ATOM 2898 N N . VAL A 1 371 ? 23.635 -24.478 19.410 1.00 37.50 371 VAL A N 1
ATOM 2899 C CA . VAL A 1 371 ? 24.874 -23.805 19.049 1.00 37.50 371 VAL A CA 1
ATOM 2900 C C . VAL A 1 371 ? 25.211 -24.260 17.632 1.00 37.50 371 VAL A C 1
ATOM 2902 O O . VAL A 1 371 ? 25.289 -25.468 17.409 1.00 37.50 371 VAL A O 1
ATOM 2905 N N . ALA A 1 372 ? 25.411 -23.312 16.722 1.00 39.34 372 ALA A N 1
ATOM 2906 C CA . ALA A 1 372 ? 26.325 -23.381 15.581 1.00 39.34 372 ALA A CA 1
ATOM 2907 C C . ALA A 1 372 ? 26.499 -21.962 15.033 1.00 39.34 372 ALA A C 1
ATOM 2909 O O . ALA A 1 372 ? 25.455 -21.323 14.764 1.00 39.34 372 ALA A O 1
#

pLDDT: mean 70.45, std 23.76, range [23.38, 97.31]